Protein AF-0000000074621393 (afdb_homodimer)

Solvent-accessible surface area (backbone atoms only — not comparable to full-atom values): 18706 Å² total; per-residue (Å²): 133,84,78,76,74,74,71,69,71,68,67,67,73,63,74,65,68,72,77,68,60,61,79,39,51,30,48,32,41,67,38,54,70,84,38,46,62,59,48,51,51,32,43,28,61,30,71,59,35,39,81,73,48,72,40,56,46,68,82,63,67,94,80,68,79,73,66,52,56,42,32,34,32,31,35,41,69,82,30,47,37,32,41,35,44,38,86,57,83,66,52,58,54,63,33,38,57,33,51,32,40,32,35,23,23,90,42,58,68,58,37,50,52,37,23,40,73,53,51,29,41,81,72,42,79,39,72,38,92,83,66,80,37,57,27,34,34,32,33,41,84,78,56,46,42,33,34,45,26,44,61,79,66,70,68,72,70,73,70,73,75,75,71,80,126,134,83,77,78,74,75,73,72,71,68,67,69,71,62,74,63,69,72,78,68,61,59,78,40,52,30,48,32,39,66,38,54,70,85,38,46,63,58,48,52,51,33,44,28,62,30,71,60,36,40,80,73,47,72,41,56,47,68,82,64,67,96,80,69,78,75,65,51,54,44,31,35,33,31,35,41,68,81,31,47,37,34,41,34,43,39,88,56,84,76,46,60,55,61,30,39,55,36,52,32,40,32,36,24,22,92,43,58,68,58,36,50,50,36,24,39,73,53,52,29,42,82,73,44,79,39,73,38,92,83,66,80,36,58,27,34,34,32,33,40,84,78,58,45,43,32,35,45,26,44,60,78,67,70,68,72,69,73,71,72,75,75,71,80,125

pLDDT: mean 73.78, std 23.58, range [27.84, 97.62]

Organism: Saponaria officinalis (NCBI:txid3572)

Structure (mmCIF, N/CA/C/O backbone):
data_AF-0000000074621393-model_v1
#
loop_
_entity.id
_entity.type
_entity.pdbx_description
1 polymer 'VOC domain-containing protein'
#
loop_
_atom_site.group_PDB
_atom_site.id
_atom_site.type_symbol
_atom_site.label_atom_id
_atom_site.label_alt_id
_atom_site.label_comp_id
_atom_site.label_asym_id
_atom_site.label_entity_id
_atom_site.label_seq_id
_atom_site.pdbx_PDB_ins_code
_atom_site.Cartn_x
_atom_site.Cartn_y
_atom_site.Cartn_z
_atom_site.occupancy
_atom_site.B_iso_or_equiv
_atom_site.auth_seq_id
_atom_site.auth_comp_id
_atom_site.auth_asym_id
_atom_site.auth_atom_id
_atom_site.pdbx_PDB_model_num
ATOM 1 N N . MET A 1 1 ? 63.562 3.076 -29.312 1 28.08 1 MET A N 1
ATOM 2 C CA . MET A 1 1 ? 62.719 2.043 -28.75 1 28.08 1 MET A CA 1
ATOM 3 C C . MET A 1 1 ? 61.406 2.648 -28.219 1 28.08 1 MET A C 1
ATOM 5 O O . MET A 1 1 ? 61.438 3.473 -27.297 1 28.08 1 MET A O 1
ATOM 9 N N . ALA A 1 2 ? 60.469 2.916 -29.094 1 35.28 2 ALA A N 1
ATOM 10 C CA . ALA A 1 2 ? 59.125 3.508 -28.922 1 35.28 2 ALA A CA 1
ATOM 11 C C . ALA A 1 2 ? 58.281 2.709 -27.938 1 35.28 2 ALA A C 1
ATOM 13 O O . ALA A 1 2 ? 58.125 1.495 -28.078 1 35.28 2 ALA A O 1
ATOM 14 N N . GLU A 1 3 ? 58.25 3.094 -26.625 1 31.09 3 GLU A N 1
ATOM 15 C CA . GLU A 1 3 ? 57.375 2.521 -25.594 1 31.09 3 GLU A CA 1
ATOM 16 C C . GLU A 1 3 ? 55.906 2.639 -25.984 1 31.09 3 GLU A C 1
ATOM 18 O O . GLU A 1 3 ? 55.406 3.74 -26.219 1 31.09 3 GLU A O 1
ATOM 23 N N . ALA A 1 4 ? 55.406 1.644 -26.672 1 34.84 4 ALA A N 1
ATOM 24 C CA . ALA A 1 4 ? 53.969 1.482 -26.875 1 34.84 4 ALA A CA 1
ATOM 25 C C . ALA A 1 4 ? 53.188 1.63 -25.562 1 34.84 4 ALA A C 1
ATOM 27 O O . ALA A 1 4 ? 53.438 0.894 -24.609 1 34.84 4 ALA A O 1
ATOM 28 N N . GLN A 1 5 ? 52.875 2.832 -25.156 1 31.64 5 GLN A N 1
ATOM 29 C CA . GLN A 1 5 ? 51.906 3.109 -24.078 1 31.64 5 GLN A CA 1
ATOM 30 C C . GLN A 1 5 ? 50.625 2.332 -24.281 1 31.64 5 GLN A C 1
ATOM 32 O O . GLN A 1 5 ? 49.938 2.508 -25.281 1 31.64 5 GLN A O 1
ATOM 37 N N . ASN A 1 6 ? 50.625 0.983 -24 1 31.02 6 ASN A N 1
ATOM 38 C CA . ASN A 1 6 ? 49.375 0.244 -23.875 1 31.02 6 ASN A CA 1
ATOM 39 C C . ASN A 1 6 ? 48.344 1.041 -23.109 1 31.02 6 ASN A C 1
ATOM 41 O O . ASN A 1 6 ? 48.5 1.3 -21.922 1 31.02 6 ASN A O 1
ATOM 45 N N . ASN A 1 7 ? 47.812 2.1 -23.734 1 34.03 7 ASN A N 1
ATOM 46 C CA . ASN A 1 7 ? 46.562 2.656 -23.25 1 34.03 7 ASN A CA 1
ATOM 47 C C . ASN A 1 7 ? 45.594 1.557 -22.812 1 34.03 7 ASN A C 1
ATOM 49 O O . ASN A 1 7 ? 45.094 0.81 -23.641 1 34.03 7 ASN A O 1
ATOM 53 N N . GLY A 1 8 ? 45.969 0.8 -21.797 1 32.25 8 GLY A N 1
ATOM 54 C CA . GLY A 1 8 ? 44.969 -0.015 -21.156 1 32.25 8 GLY A CA 1
ATOM 55 C C . GLY A 1 8 ? 43.594 0.656 -21.109 1 32.25 8 GLY A C 1
ATOM 56 O O . GLY A 1 8 ? 43.438 1.679 -20.438 1 32.25 8 GLY A O 1
ATOM 57 N N . ASP A 1 9 ? 43 0.852 -22.266 1 33.5 9 ASP A N 1
ATOM 58 C CA . ASP A 1 9 ? 41.562 1.104 -22.234 1 33.5 9 ASP A CA 1
ATOM 59 C C . ASP A 1 9 ? 40.875 0.335 -21.094 1 33.5 9 ASP A C 1
ATOM 61 O O . ASP A 1 9 ? 40.844 -0.896 -21.109 1 33.5 9 ASP A O 1
ATOM 65 N N . GLY A 1 10 ? 41.344 0.574 -19.906 1 33.28 10 GLY A N 1
ATOM 66 C CA . GLY A 1 10 ? 40.531 0.086 -18.812 1 33.28 10 GLY A CA 1
ATOM 67 C C . GLY A 1 10 ? 39.062 0.019 -19.156 1 33.28 10 GLY A C 1
ATOM 68 O O . GLY A 1 10 ? 38.406 1.052 -19.344 1 33.28 10 GLY A O 1
ATOM 69 N N . ALA A 1 11 ? 38.75 -0.895 -20.078 1 32.91 11 ALA A N 1
ATOM 70 C CA . ALA A 1 11 ? 37.344 -1.259 -20.062 1 32.91 11 ALA A CA 1
ATOM 71 C C . ALA A 1 11 ? 36.75 -1.114 -18.672 1 32.91 11 ALA A C 1
ATOM 73 O O . ALA A 1 11 ? 37.219 -1.741 -17.719 1 32.91 11 ALA A O 1
ATOM 74 N N . GLU A 1 12 ? 36.688 0.075 -18.234 1 34.72 12 GLU A N 1
ATOM 75 C CA . GLU A 1 12 ? 35.719 0.164 -17.156 1 34.72 12 GLU A CA 1
ATOM 76 C C . GLU A 1 12 ? 34.656 -0.952 -17.25 1 34.72 12 GLU A C 1
ATOM 78 O O . GLU A 1 12 ? 33.969 -1.065 -18.25 1 34.72 12 GLU A O 1
ATOM 83 N N . ASN A 1 13 ? 35.125 -2.217 -17.109 1 31.94 13 ASN A N 1
ATOM 84 C CA . ASN A 1 13 ? 34.156 -3.262 -16.781 1 31.94 13 ASN A CA 1
ATOM 85 C C . ASN A 1 13 ? 32.906 -2.682 -16.141 1 31.94 13 ASN A C 1
ATOM 87 O O . ASN A 1 13 ? 32.906 -2.322 -14.961 1 31.94 13 ASN A O 1
ATOM 91 N N . ASN A 1 14 ? 32.406 -1.629 -16.656 1 35.06 14 ASN A N 1
ATOM 92 C CA . ASN A 1 14 ? 31 -1.372 -16.484 1 35.06 14 ASN A CA 1
ATOM 93 C C . ASN A 1 14 ? 30.219 -2.664 -16.25 1 35.06 14 ASN A C 1
ATOM 95 O O . ASN A 1 14 ? 29.875 -3.367 -17.203 1 35.06 14 ASN A O 1
ATOM 99 N N . ASP A 1 15 ? 30.859 -3.707 -15.711 1 38 15 ASP A N 1
ATOM 100 C CA . ASP A 1 15 ? 30.016 -4.812 -15.281 1 38 15 ASP A CA 1
ATOM 101 C C . ASP A 1 15 ? 28.547 -4.395 -15.25 1 38 15 ASP A C 1
ATOM 103 O O . ASP A 1 15 ? 28.125 -3.625 -14.383 1 38 15 ASP A O 1
ATOM 107 N N . GLY A 1 16 ? 27.984 -3.871 -16.281 1 43.12 16 GLY A N 1
ATOM 108 C CA . GLY A 1 16 ? 26.672 -3.457 -16.766 1 43.12 16 GLY A CA 1
ATOM 109 C C . GLY A 1 16 ? 25.531 -4.051 -15.953 1 43.12 16 GLY A C 1
ATOM 110 O O . GLY A 1 16 ? 24.953 -5.062 -16.344 1 43.12 16 GLY A O 1
ATOM 111 N N . ALA A 1 17 ? 25.75 -4.379 -14.781 1 50.22 17 ALA A N 1
ATOM 112 C CA . ALA A 1 17 ? 24.656 -4.922 -13.977 1 50.22 17 ALA A CA 1
ATOM 113 C C . ALA A 1 17 ? 23.297 -4.457 -14.508 1 50.22 17 ALA A C 1
ATOM 115 O O . ALA A 1 17 ? 23.078 -3.266 -14.734 1 50.22 17 ALA A O 1
ATOM 116 N N . LYS A 1 18 ? 22.828 -5.23 -15.469 1 64.44 18 LYS A N 1
ATOM 117 C CA . LYS A 1 18 ? 21.516 -5.031 -16.062 1 64.44 18 LYS A CA 1
ATOM 118 C C . LYS A 1 18 ? 20.547 -4.391 -15.062 1 64.44 18 LYS A C 1
ATOM 120 O O . LYS A 1 18 ? 20.391 -4.883 -13.945 1 64.44 18 LYS A O 1
ATOM 125 N N . ALA A 1 19 ? 20.281 -3.129 -15.305 1 82.62 19 ALA A N 1
ATOM 126 C CA . ALA A 1 19 ? 19.328 -2.404 -14.477 1 82.62 19 ALA A CA 1
ATOM 127 C C . ALA A 1 19 ? 18 -3.168 -14.359 1 82.62 19 ALA A C 1
ATOM 129 O O . ALA A 1 19 ? 17.484 -3.668 -15.359 1 82.62 19 ALA A O 1
ATOM 130 N N . VAL A 1 20 ? 17.781 -3.609 -13.195 1 91.62 20 VAL A N 1
ATOM 131 C CA . VAL A 1 20 ? 16.5 -4.254 -12.945 1 91.62 20 VAL A CA 1
ATOM 132 C C . VAL A 1 20 ? 15.367 -3.236 -13.086 1 91.62 20 VAL A C 1
ATOM 134 O O . VAL A 1 20 ? 15.43 -2.145 -12.516 1 91.62 20 VAL A O 1
ATOM 137 N N . THR A 1 21 ? 14.422 -3.537 -13.984 1 93.12 21 THR A N 1
ATOM 138 C CA . THR A 1 21 ? 13.258 -2.678 -14.148 1 93.12 21 THR A CA 1
ATOM 139 C C . THR A 1 21 ? 12 -3.355 -13.594 1 93.12 21 THR A C 1
ATOM 141 O O . THR A 1 21 ? 11.836 -4.57 -13.734 1 93.12 21 THR A O 1
ATOM 144 N N . PHE A 1 22 ? 11.211 -2.561 -13.008 1 95.56 22 PHE A N 1
ATOM 145 C CA . PHE A 1 22 ? 9.938 -3.057 -12.492 1 95.56 22 PHE A CA 1
ATOM 146 C C . PHE A 1 22 ? 8.773 -2.51 -13.312 1 95.56 22 PHE A C 1
ATOM 148 O O . PHE A 1 22 ? 8.781 -1.338 -13.695 1 95.56 22 PHE A O 1
ATOM 155 N N . SER A 1 23 ? 7.781 -3.324 -13.562 1 93.94 23 SER A N 1
ATOM 156 C CA . SER A 1 23 ? 6.668 -2.93 -14.414 1 93.94 23 SER A CA 1
ATOM 157 C C . SER A 1 23 ? 5.426 -2.604 -13.594 1 93.94 23 SER A C 1
ATOM 159 O O . SER A 1 23 ? 4.488 -1.978 -14.094 1 93.94 23 SER A O 1
ATOM 161 N N . ALA A 1 24 ? 5.449 -3.113 -12.32 1 93.56 24 ALA A N 1
ATOM 162 C CA . ALA A 1 24 ? 4.281 -2.85 -11.492 1 93.56 24 ALA A CA 1
ATOM 163 C C . ALA A 1 24 ? 4.668 -2.748 -10.016 1 93.56 24 ALA A C 1
ATOM 165 O O . ALA A 1 24 ? 5.605 -3.408 -9.57 1 93.56 24 ALA A O 1
ATOM 166 N N . PHE A 1 25 ? 4.02 -1.931 -9.359 1 95.81 25 PHE A N 1
ATOM 167 C CA . PHE A 1 25 ? 4.035 -1.793 -7.906 1 95.81 25 PHE A CA 1
ATOM 168 C C . PHE A 1 25 ? 2.615 -1.688 -7.355 1 95.81 25 PHE A C 1
ATOM 170 O O . PHE A 1 25 ? 1.87 -0.776 -7.719 1 95.81 25 PHE A O 1
ATOM 177 N N . LYS A 1 26 ? 2.25 -2.611 -6.516 1 94.5 26 LYS A N 1
ATOM 178 C CA . LYS A 1 26 ? 0.885 -2.6 -5.996 1 94.5 26 LYS A CA 1
ATOM 179 C C . LYS A 1 26 ? 0.832 -3.17 -4.582 1 94.5 26 LYS A C 1
ATOM 181 O O . LYS A 1 26 ? 1.404 -4.227 -4.312 1 94.5 26 LYS A O 1
ATOM 186 N N . PRO A 1 27 ? 0.178 -2.471 -3.662 1 95.31 27 PRO A N 1
ATOM 187 C CA . PRO A 1 27 ? -0.105 -3.111 -2.375 1 95.31 27 PRO A CA 1
ATOM 188 C C . PRO A 1 27 ? -1.032 -4.316 -2.508 1 95.31 27 PRO A C 1
ATOM 190 O O . PRO A 1 27 ? -1.938 -4.316 -3.344 1 95.31 27 PRO A O 1
ATOM 193 N N . GLU A 1 28 ? -0.75 -5.289 -1.713 1 91.81 28 GLU A N 1
ATOM 194 C CA . GLU A 1 28 ? -1.573 -6.496 -1.669 1 91.81 28 GLU A CA 1
ATOM 195 C C . GLU A 1 28 ? -2.209 -6.68 -0.294 1 91.81 28 GLU A C 1
ATOM 197 O O . GLU A 1 28 ? -1.507 -6.754 0.716 1 91.81 28 GLU A O 1
ATOM 202 N N . LEU A 1 29 ? -3.492 -6.75 -0.286 1 90.75 29 LEU A N 1
ATOM 203 C CA . LEU A 1 29 ? -4.25 -7.008 0.934 1 90.75 29 LEU A CA 1
ATOM 204 C C . LEU A 1 29 ? -4.695 -8.461 1.002 1 90.75 29 LEU A C 1
ATOM 206 O O . LEU A 1 29 ? -5.188 -9.016 0.013 1 90.75 29 LEU A O 1
ATOM 210 N N . VAL A 1 30 ? -4.535 -9.023 2.119 1 87.31 30 VAL A N 1
ATOM 211 C CA . VAL A 1 30 ? -4.941 -10.414 2.318 1 87.31 30 VAL A CA 1
ATOM 212 C C . VAL A 1 30 ? -6.25 -10.461 3.105 1 87.31 30 VAL A C 1
ATOM 214 O O . VAL A 1 30 ? -6.367 -9.836 4.164 1 87.31 30 VAL A O 1
ATOM 217 N N . VAL A 1 31 ? -7.176 -11.148 2.549 1 87.19 31 VAL A N 1
ATOM 218 C CA . VAL A 1 31 ? -8.453 -11.297 3.23 1 87.19 31 VAL A CA 1
ATOM 219 C C . VAL A 1 31 ? -8.766 -12.773 3.436 1 87.19 31 VAL A C 1
ATOM 221 O O . VAL A 1 31 ? -8.242 -13.633 2.713 1 87.19 31 VAL A O 1
ATOM 224 N N . ASP A 1 32 ? -9.547 -13.023 4.398 1 82.88 32 ASP A N 1
ATOM 225 C CA . ASP A 1 32 ? -9.891 -14.406 4.707 1 82.88 32 ASP A CA 1
ATOM 226 C C . ASP A 1 32 ? -10.859 -14.977 3.672 1 82.88 32 ASP A C 1
ATOM 228 O O . ASP A 1 32 ? -11.688 -14.242 3.129 1 82.88 32 ASP A O 1
ATOM 232 N N . PHE A 1 33 ? -10.734 -16.266 3.379 1 76.06 33 PHE A N 1
ATOM 233 C CA . PHE A 1 33 ? -11.75 -16.969 2.594 1 76.06 33 PHE A CA 1
ATOM 234 C C . PHE A 1 33 ? -13.078 -17 3.338 1 76.06 33 PHE A C 1
ATOM 236 O O . PHE A 1 33 ? -13.109 -17.219 4.551 1 76.06 33 PHE A O 1
ATOM 243 N N . PRO A 1 34 ? -14.125 -16.766 2.572 1 76.31 34 PRO A N 1
ATOM 244 C CA . PRO A 1 34 ? -14.391 -16.375 1.188 1 76.31 34 PRO A CA 1
ATOM 245 C C . PRO A 1 34 ? -14.766 -14.898 1.062 1 76.31 34 PRO A C 1
ATOM 247 O O . PRO A 1 34 ? -15.711 -14.555 0.353 1 76.31 34 PRO A O 1
ATOM 250 N N . LYS A 1 35 ? -13.93 -13.992 1.642 1 84.25 35 LYS A N 1
ATOM 251 C CA . LYS A 1 35 ? -14.352 -12.609 1.836 1 84.25 35 LYS A CA 1
ATOM 252 C C . LYS A 1 35 ? -13.891 -11.727 0.681 1 84.25 35 LYS A C 1
ATOM 254 O O . LYS A 1 35 ? -14.094 -10.508 0.702 1 84.25 35 LYS A O 1
ATOM 259 N N . ALA A 1 36 ? -13.367 -12.297 -0.32 1 88.19 36 ALA A N 1
ATOM 260 C CA . ALA A 1 36 ? -12.812 -11.484 -1.402 1 88.19 36 ALA A CA 1
ATOM 261 C C . ALA A 1 36 ? -13.906 -10.695 -2.109 1 88.19 36 ALA A C 1
ATOM 263 O O . ALA A 1 36 ? -13.742 -9.5 -2.385 1 88.19 36 ALA A O 1
ATOM 264 N N . VAL A 1 37 ? -14.961 -11.344 -2.361 1 91.31 37 VAL A N 1
ATOM 265 C CA . VAL A 1 37 ? -16.047 -10.703 -3.084 1 91.31 37 VAL A CA 1
ATOM 266 C C . VAL A 1 37 ? -16.656 -9.586 -2.229 1 91.31 37 VAL A C 1
ATOM 268 O O . VAL A 1 37 ? -16.906 -8.484 -2.723 1 91.31 37 VAL A O 1
ATOM 271 N N . ASP A 1 38 ? -16.875 -9.867 -0.991 1 93.88 38 ASP A N 1
ATOM 272 C CA . ASP A 1 38 ? -17.391 -8.867 -0.068 1 93.88 38 ASP A CA 1
ATOM 273 C C . ASP A 1 38 ? -16.422 -7.688 0.054 1 93.88 38 ASP A C 1
ATOM 275 O O . ASP A 1 38 ? -16.844 -6.531 0.119 1 93.88 38 ASP A O 1
ATOM 279 N N . ALA A 1 39 ? -15.203 -8.016 0.147 1 93.75 39 ALA A N 1
ATOM 280 C CA . ALA A 1 39 ? -14.195 -6.961 0.226 1 93.75 39 ALA A CA 1
ATOM 281 C C . ALA A 1 39 ? -14.227 -6.078 -1.016 1 93.75 39 ALA A C 1
ATOM 283 O O . ALA A 1 39 ? -14.18 -4.848 -0.911 1 93.75 39 ALA A O 1
ATOM 284 N N . MET A 1 40 ? -14.273 -6.691 -2.152 1 96.19 40 MET A N 1
ATOM 285 C CA . MET A 1 40 ? -14.344 -5.93 -3.396 1 96.19 40 MET A CA 1
ATOM 286 C C . MET A 1 40 ? -15.547 -5 -3.398 1 96.19 40 MET A C 1
ATOM 288 O O . MET A 1 40 ? -15.453 -3.85 -3.824 1 96.19 40 MET A O 1
ATOM 292 N N . ALA A 1 41 ? -16.641 -5.527 -2.936 1 96.44 41 ALA A N 1
ATOM 293 C CA . ALA A 1 41 ? -17.859 -4.734 -2.855 1 96.44 41 ALA A CA 1
ATOM 294 C C . ALA A 1 41 ? -17.688 -3.547 -1.912 1 96.44 41 ALA A C 1
ATOM 296 O O . ALA A 1 41 ? -18.156 -2.441 -2.199 1 96.44 41 ALA A O 1
ATOM 297 N N . PHE A 1 42 ? -17.094 -3.77 -0.825 1 96.62 42 PHE A N 1
ATOM 298 C CA . PHE A 1 42 ? -16.812 -2.689 0.117 1 96.62 42 PHE A CA 1
ATOM 299 C C . PHE A 1 42 ? -15.984 -1.597 -0.539 1 96.62 42 PHE A C 1
ATOM 301 O O . PHE A 1 42 ? -16.328 -0.414 -0.458 1 96.62 42 PHE A O 1
ATOM 308 N N . TYR A 1 43 ? -14.805 -1.977 -1.144 1 97.62 43 TYR A N 1
ATOM 309 C CA . TYR A 1 43 ? -13.891 -0.991 -1.707 1 97.62 43 TYR A CA 1
ATOM 310 C C . TYR A 1 43 ? -14.547 -0.227 -2.85 1 97.62 43 TYR A C 1
ATOM 312 O O . TYR A 1 43 ? -14.242 0.948 -3.074 1 97.62 43 TYR A O 1
ATOM 320 N N . LYS A 1 44 ? -15.406 -0.885 -3.592 1 97.25 44 LYS A N 1
ATOM 321 C CA . LYS A 1 44 ? -16.188 -0.193 -4.613 1 97.25 44 LYS A CA 1
ATOM 322 C C . LYS A 1 44 ? -17.125 0.83 -3.986 1 97.25 44 LYS A C 1
ATOM 324 O O . LYS A 1 44 ? -17.156 1.989 -4.402 1 97.25 44 LYS A O 1
ATOM 329 N N . ALA A 1 45 ? -17.812 0.433 -3.021 1 96.88 45 ALA A N 1
ATOM 330 C CA . ALA A 1 45 ? -18.828 1.277 -2.377 1 96.88 45 ALA A CA 1
ATOM 331 C C . ALA A 1 45 ? -18.172 2.422 -1.611 1 96.88 45 ALA A C 1
ATOM 333 O O . ALA A 1 45 ? -18.641 3.559 -1.649 1 96.88 45 ALA A O 1
ATOM 334 N N . ALA A 1 46 ? -17.109 2.139 -0.907 1 96.94 46 ALA A N 1
ATOM 335 C CA . ALA A 1 46 ? -16.484 3.107 -0.01 1 96.94 46 ALA A CA 1
ATOM 336 C C . ALA A 1 46 ? -15.633 4.113 -0.79 1 96.94 46 ALA A C 1
ATOM 338 O O . ALA A 1 46 ? -15.656 5.312 -0.496 1 96.94 46 ALA A O 1
ATOM 339 N N . PHE A 1 47 ? -14.875 3.607 -1.829 1 97.44 47 PHE A N 1
ATOM 340 C CA . PHE A 1 47 ? -13.844 4.465 -2.396 1 97.44 47 PHE A CA 1
ATOM 341 C C . PHE A 1 47 ? -13.969 4.535 -3.912 1 97.44 47 PHE A C 1
ATOM 343 O O . PHE A 1 47 ? -13.219 5.258 -4.57 1 97.44 47 PHE A O 1
ATOM 350 N N . GLY A 1 48 ? -14.867 3.754 -4.465 1 96.44 48 GLY A N 1
ATOM 351 C CA . GLY A 1 48 ? -15.055 3.77 -5.906 1 96.44 48 GLY A CA 1
ATOM 352 C C . GLY A 1 48 ? -14.055 2.912 -6.652 1 96.44 48 GLY A C 1
ATOM 353 O O . GLY A 1 48 ? -13.734 3.186 -7.812 1 96.44 48 GLY A O 1
ATOM 354 N N . ALA A 1 49 ? -13.508 1.93 -5.988 1 97.5 49 ALA A N 1
ATOM 355 C CA . ALA A 1 49 ? -12.562 1.023 -6.637 1 97.5 49 ALA A CA 1
ATOM 356 C C . ALA A 1 49 ? -13.234 0.233 -7.754 1 97.5 49 ALA A C 1
ATOM 358 O O . ALA A 1 49 ? -14.391 -0.175 -7.621 1 97.5 49 ALA A O 1
ATOM 359 N N . VAL A 1 50 ? -12.453 -0.036 -8.836 1 97 50 VAL A N 1
ATOM 360 C CA . VAL A 1 50 ? -12.977 -0.758 -9.992 1 97 50 VAL A CA 1
ATOM 361 C C . VAL A 1 50 ? -12.172 -2.039 -10.203 1 97 50 VAL A C 1
ATOM 363 O O . VAL A 1 50 ? -10.945 -2.01 -10.242 1 97 50 VAL A O 1
ATOM 366 N N . GLU A 1 51 ? -12.859 -3.084 -10.406 1 95.94 51 GLU A N 1
ATOM 367 C CA . GLU A 1 51 ? -12.188 -4.355 -10.656 1 95.94 51 GLU A CA 1
ATOM 368 C C . GLU A 1 51 ? -11.492 -4.352 -12.016 1 95.94 51 GLU A C 1
ATOM 370 O O . GLU A 1 51 ? -12.094 -3.979 -13.023 1 95.94 51 GLU A O 1
ATOM 375 N N . VAL A 1 52 ? -10.289 -4.809 -11.992 1 95 52 VAL A N 1
ATOM 376 C CA . VAL A 1 52 ? -9.492 -4.891 -13.219 1 95 52 VAL A CA 1
ATOM 377 C C . VAL A 1 52 ? -9.367 -6.348 -13.656 1 95 52 VAL A C 1
ATOM 379 O O . VAL A 1 52 ? -9.375 -6.645 -14.852 1 95 52 VAL A O 1
ATOM 382 N N . SER A 1 53 ? -9.18 -7.203 -12.727 1 90.88 53 SER A N 1
ATOM 383 C CA . SER A 1 53 ? -9.047 -8.633 -12.984 1 90.88 53 SER A CA 1
ATOM 384 C C . SER A 1 53 ? -9.336 -9.453 -11.727 1 90.88 53 SER A C 1
ATOM 386 O O . SER A 1 53 ? -9.328 -8.922 -10.617 1 90.88 53 SER A O 1
ATOM 388 N N . ARG A 1 54 ? -9.672 -10.719 -11.977 1 89.62 54 ARG A N 1
ATOM 389 C CA . ARG A 1 54 ? -9.859 -11.648 -10.867 1 89.62 54 ARG A CA 1
ATOM 390 C C . ARG A 1 54 ? -9.406 -13.055 -11.242 1 89.62 54 ARG A C 1
ATOM 392 O O . ARG A 1 54 ? -9.328 -13.391 -12.422 1 89.62 54 ARG A O 1
ATOM 399 N N . VAL A 1 55 ? -8.977 -13.789 -10.266 1 83.31 55 VAL A N 1
ATOM 400 C CA . VAL A 1 55 ? -8.641 -15.203 -10.391 1 83.31 55 VAL A CA 1
ATOM 401 C C . VAL A 1 55 ? -9.602 -16.047 -9.555 1 83.31 55 VAL A C 1
ATOM 403 O O . VAL A 1 55 ? -9.75 -15.82 -8.352 1 83.31 55 VAL A O 1
ATOM 406 N N . THR A 1 56 ? -10.242 -16.891 -10.242 1 82.38 56 THR A N 1
ATOM 407 C CA . THR A 1 56 ? -11.203 -17.75 -9.555 1 82.38 56 THR A CA 1
ATOM 408 C C . THR A 1 56 ? -10.719 -19.188 -9.539 1 82.38 56 THR A C 1
ATOM 410 O O . THR A 1 56 ? -9.953 -19.609 -10.414 1 82.38 56 THR A O 1
ATOM 413 N N . GLU A 1 57 ? -10.742 -19.766 -8.32 1 68.56 57 GLU A N 1
ATOM 414 C CA . GLU A 1 57 ? -10.43 -21.188 -8.258 1 68.56 57 GLU A CA 1
ATOM 415 C C . GLU A 1 57 ? -11.375 -22 -9.141 1 68.56 57 GLU A C 1
ATOM 417 O O . GLU A 1 57 ? -12.586 -21.781 -9.141 1 68.56 57 GLU A O 1
ATOM 422 N N . SER A 1 58 ? -10.742 -22.422 -10.266 1 57.94 58 SER A N 1
ATOM 423 C CA . SER A 1 58 ? -11.602 -23.344 -11.008 1 57.94 58 SER A CA 1
ATOM 424 C C . SER A 1 58 ? -12.273 -24.344 -10.078 1 57.94 58 SER A C 1
ATOM 426 O O . SER A 1 58 ? -11.891 -24.469 -8.906 1 57.94 58 SER A O 1
ATOM 428 N N . LYS A 1 59 ? -12.539 -25.656 -10.555 1 51.12 59 LYS A N 1
ATOM 429 C CA . LYS A 1 59 ? -13.445 -26.719 -10.141 1 51.12 59 LYS A CA 1
ATOM 430 C C . LYS A 1 59 ? -13.016 -27.312 -8.805 1 51.12 59 LYS A C 1
ATOM 432 O O . LYS A 1 59 ? -12.125 -28.172 -8.758 1 51.12 59 LYS A O 1
ATOM 437 N N . ARG A 1 60 ? -12.797 -26.594 -7.609 1 48.41 60 ARG A N 1
ATOM 438 C CA . ARG A 1 60 ? -12.828 -27.719 -6.684 1 48.41 60 ARG A CA 1
ATOM 439 C C . ARG A 1 60 ? -13.891 -28.734 -7.098 1 48.41 60 ARG A C 1
ATOM 441 O O . ARG A 1 60 ? -14.641 -28.5 -8.047 1 48.41 60 ARG A O 1
ATOM 448 N N . LYS A 1 61 ? -14.32 -29.656 -5.883 1 47.25 61 LYS A N 1
ATOM 449 C CA . LYS A 1 61 ? -15.203 -30.797 -6.117 1 47.25 61 LYS A CA 1
ATOM 450 C C . LYS A 1 61 ? -16.516 -30.344 -6.762 1 47.25 61 LYS A C 1
ATOM 452 O O . LYS A 1 61 ? -16.906 -29.188 -6.633 1 47.25 61 LYS A O 1
ATOM 457 N N . ALA A 1 62 ? -17.172 -31.219 -7.469 1 47.53 62 ALA A N 1
ATOM 458 C CA . ALA A 1 62 ? -18.484 -31.328 -8.086 1 47.53 62 ALA A CA 1
ATOM 459 C C . ALA A 1 62 ? -19.5 -30.406 -7.398 1 47.53 62 ALA A C 1
ATOM 461 O O . ALA A 1 62 ? -20.359 -29.828 -8.055 1 47.53 62 ALA A O 1
ATOM 462 N N . ASP A 1 63 ? -19.422 -30.328 -6.078 1 48.62 63 ASP A N 1
ATOM 463 C CA . ASP A 1 63 ? -20.609 -29.859 -5.359 1 48.62 63 ASP A CA 1
ATOM 464 C C . ASP A 1 63 ? -20.516 -28.375 -5.062 1 48.62 63 ASP A C 1
ATOM 466 O O . ASP A 1 63 ? -21.438 -27.797 -4.465 1 48.62 63 ASP A O 1
ATOM 470 N N . GLN A 1 64 ? -19.234 -27.781 -5.109 1 52.66 64 GLN A N 1
ATOM 471 C CA . GLN A 1 64 ? -19.312 -26.406 -4.625 1 52.66 64 GLN A CA 1
ATOM 472 C C . GLN A 1 64 ? -19.453 -25.422 -5.781 1 52.66 64 GLN A C 1
ATOM 474 O O . GLN A 1 64 ? -18.578 -25.359 -6.656 1 52.66 64 GLN A O 1
ATOM 479 N N . GLU A 1 65 ? -20.625 -24.953 -6.148 1 54.81 65 GLU A N 1
ATOM 480 C CA . GLU A 1 65 ? -21.203 -24.109 -7.184 1 54.81 65 GLU A CA 1
ATOM 481 C C . GLU A 1 65 ? -20.359 -22.859 -7.426 1 54.81 65 GLU A C 1
ATOM 483 O O . GLU A 1 65 ? -20.281 -22.359 -8.555 1 54.81 65 GLU A O 1
ATOM 488 N N . ILE A 1 66 ? -20.234 -21.938 -6.438 1 54.69 66 ILE A N 1
ATOM 489 C CA . ILE A 1 66 ? -19.781 -20.594 -6.816 1 54.69 66 ILE A CA 1
ATOM 490 C C . ILE A 1 66 ? -18.266 -20.531 -6.797 1 54.69 66 ILE A C 1
ATOM 492 O O . ILE A 1 66 ? -17.625 -20.844 -5.789 1 54.69 66 ILE A O 1
ATOM 496 N N . PRO A 1 67 ? -17.625 -20.391 -7.906 1 63.34 67 PRO A N 1
ATOM 497 C CA . PRO A 1 67 ? -16.172 -20.266 -7.98 1 63.34 67 PRO A CA 1
ATOM 498 C C . PRO A 1 67 ? -15.617 -19.234 -6.992 1 63.34 67 PRO A C 1
ATOM 500 O O . PRO A 1 67 ? -16.141 -18.125 -6.887 1 63.34 67 PRO A O 1
ATOM 503 N N . ALA A 1 68 ? -14.883 -19.734 -6.031 1 77.25 68 ALA A N 1
ATOM 504 C CA . ALA A 1 68 ? -14.297 -18.891 -4.992 1 77.25 68 ALA A CA 1
ATOM 505 C C . ALA A 1 68 ? -13.211 -17.984 -5.566 1 77.25 68 ALA A C 1
ATOM 507 O O . ALA A 1 68 ? -12.367 -18.453 -6.344 1 77.25 68 ALA A O 1
ATOM 508 N N . VAL A 1 69 ? -13.398 -16.656 -5.52 1 79.69 69 VAL A N 1
ATOM 509 C CA . VAL A 1 69 ? -12.375 -15.703 -5.922 1 79.69 69 VAL A CA 1
ATOM 510 C C . VAL A 1 69 ? -11.141 -15.867 -5.043 1 79.69 69 VAL A C 1
ATOM 512 O O . VAL A 1 69 ? -11.219 -15.742 -3.818 1 79.69 69 VAL A O 1
ATOM 515 N N . LEU A 1 70 ? -10.016 -16.219 -5.656 1 82.69 70 LEU A N 1
ATOM 516 C CA . LEU A 1 70 ? -8.766 -16.422 -4.941 1 82.69 70 LEU A CA 1
ATOM 517 C C . LEU A 1 70 ? -7.953 -15.133 -4.887 1 82.69 70 LEU A C 1
ATOM 519 O O . LEU A 1 70 ? -7.168 -14.922 -3.959 1 82.69 70 LEU A O 1
ATOM 523 N N . ALA A 1 71 ? -8.141 -14.32 -5.934 1 87.94 71 ALA A N 1
ATOM 524 C CA . ALA A 1 71 ? -7.414 -13.055 -6.031 1 87.94 71 ALA A CA 1
ATOM 525 C C . ALA A 1 71 ? -8.133 -12.078 -6.957 1 87.94 71 ALA A C 1
ATOM 527 O O . ALA A 1 71 ? -8.859 -12.492 -7.863 1 87.94 71 ALA A O 1
ATOM 528 N N . ALA A 1 72 ? -7.926 -10.828 -6.746 1 92.75 72 ALA A N 1
ATOM 529 C CA . ALA A 1 72 ? -8.477 -9.781 -7.598 1 92.75 72 ALA A CA 1
ATOM 530 C C . ALA A 1 72 ? -7.582 -8.547 -7.598 1 92.75 72 ALA A C 1
ATOM 532 O O . ALA A 1 72 ? -6.867 -8.289 -6.629 1 92.75 72 ALA A O 1
ATOM 533 N N . GLN A 1 73 ? -7.617 -7.887 -8.664 1 94.5 73 GLN A N 1
ATOM 534 C CA . GLN A 1 73 ? -6.973 -6.582 -8.766 1 94.5 73 GLN A CA 1
ATOM 535 C C . GLN A 1 73 ? -8.008 -5.469 -8.922 1 94.5 73 GLN A C 1
ATOM 537 O O . GLN A 1 73 ? -8.93 -5.582 -9.727 1 94.5 73 GLN A O 1
ATOM 542 N N . LEU A 1 74 ? -7.832 -4.422 -8.18 1 97.06 74 LEU A N 1
ATOM 543 C CA . LEU A 1 74 ? -8.727 -3.271 -8.203 1 97.06 74 LEU A CA 1
ATOM 544 C C . LEU A 1 74 ? -7.965 -1.993 -8.531 1 97.06 74 LEU A C 1
ATOM 546 O O . LEU A 1 74 ? -6.844 -1.799 -8.062 1 97.06 74 LEU A O 1
ATOM 550 N N . LYS A 1 75 ? -8.602 -1.186 -9.297 1 97.06 75 LYS A N 1
ATOM 551 C CA . LYS A 1 75 ? -8.031 0.116 -9.625 1 97.06 75 LYS A CA 1
ATOM 552 C C . LYS A 1 75 ? -8.641 1.219 -8.766 1 97.06 75 LYS A C 1
ATOM 554 O O . LYS A 1 75 ? -9.859 1.28 -8.602 1 97.06 75 LYS A O 1
ATOM 559 N N . LEU A 1 76 ? -7.875 2.006 -8.172 1 96.25 76 LEU A N 1
ATOM 560 C CA . LEU A 1 76 ? -8.227 3.191 -7.398 1 96.25 76 LEU A CA 1
ATOM 561 C C . LEU A 1 76 ? -7.332 4.371 -7.773 1 96.25 76 LEU A C 1
ATOM 563 O O . LEU A 1 76 ? -6.117 4.324 -7.57 1 96.25 76 LEU A O 1
ATOM 567 N N . CYS A 1 77 ? -7.852 5.473 -8.328 1 94.19 77 CYS A N 1
ATOM 568 C CA . CYS A 1 77 ? -7.094 6.566 -8.922 1 94.19 77 CYS A CA 1
ATOM 569 C C . CYS A 1 77 ? -6.176 6.055 -10.031 1 94.19 77 CYS A C 1
ATOM 571 O O . CYS A 1 77 ? -6.641 5.441 -10.992 1 94.19 77 CYS A O 1
ATOM 573 N N . SER A 1 78 ? -4.938 6.305 -9.922 1 91.12 78 SER A N 1
ATOM 574 C CA . SER A 1 78 ? -4.016 5.867 -10.969 1 91.12 78 SER A CA 1
ATOM 575 C C . SER A 1 78 ? -3.238 4.625 -10.539 1 91.12 78 SER A C 1
ATOM 577 O O . SER A 1 78 ? -2.275 4.23 -11.195 1 91.12 78 SER A O 1
ATOM 579 N N . SER A 1 79 ? -3.68 4.016 -9.5 1 94.06 79 SER A N 1
ATOM 580 C CA . SER A 1 79 ? -2.912 2.904 -8.953 1 94.06 79 SER A CA 1
ATOM 581 C C . SER A 1 79 ? -3.764 1.646 -8.836 1 94.06 79 SER A C 1
ATOM 583 O O . SER A 1 79 ? -4.992 1.715 -8.891 1 94.06 79 SER A O 1
ATOM 585 N N . ILE A 1 80 ? -3.098 0.487 -8.773 1 95 80 ILE A N 1
ATOM 586 C CA . ILE A 1 80 ? -3.744 -0.81 -8.602 1 95 80 ILE A CA 1
ATOM 587 C C . ILE A 1 80 ? -3.346 -1.409 -7.254 1 95 80 ILE A C 1
ATOM 589 O O . ILE A 1 80 ? -2.191 -1.299 -6.836 1 95 80 ILE A O 1
ATOM 593 N N . PHE A 1 81 ? -4.285 -1.932 -6.582 1 95.69 81 PHE A N 1
ATOM 594 C CA . PHE A 1 81 ? -3.982 -2.801 -5.449 1 95.69 81 PHE A CA 1
ATOM 595 C C . PHE A 1 81 ? -4.676 -4.152 -5.602 1 95.69 81 PHE A C 1
ATOM 597 O O . PHE A 1 81 ? -5.66 -4.27 -6.336 1 95.69 81 PHE A O 1
ATOM 604 N N . SER A 1 82 ? -4.109 -5.164 -4.945 1 93.5 82 SER A N 1
ATOM 605 C CA . SER A 1 82 ? -4.629 -6.516 -5.137 1 93.5 82 SER A CA 1
ATOM 606 C C . SER A 1 82 ? -5.191 -7.078 -3.838 1 93.5 82 SER A C 1
ATOM 608 O O . SER A 1 82 ? -4.773 -6.68 -2.748 1 93.5 82 SER A O 1
ATOM 610 N N . LEU A 1 83 ? -6.133 -7.91 -3.98 1 91.75 83 LEU A N 1
ATOM 611 C CA . LEU A 1 83 ? -6.691 -8.734 -2.91 1 91.75 83 LEU A CA 1
ATOM 612 C C . LEU A 1 83 ? -6.332 -10.203 -3.107 1 91.75 83 LEU A C 1
ATOM 614 O O . LEU A 1 83 ? -6.41 -10.719 -4.223 1 91.75 83 LEU A O 1
ATOM 618 N N . THR A 1 84 ? -5.879 -10.805 -2.088 1 86.56 84 THR A N 1
ATOM 619 C CA . THR A 1 84 ? -5.617 -12.242 -2.123 1 86.56 84 THR A CA 1
ATOM 620 C C . THR A 1 84 ? -6.285 -12.938 -0.946 1 86.56 84 THR A C 1
ATOM 622 O O . THR A 1 84 ? -6.266 -12.438 0.178 1 86.56 84 THR A O 1
ATOM 625 N N . VAL A 1 85 ? -6.867 -14.062 -1.288 1 83.25 85 VAL A N 1
ATOM 626 C CA . VAL A 1 85 ? -7.559 -14.828 -0.252 1 83.25 85 VAL A CA 1
ATOM 627 C C . VAL A 1 85 ? -6.59 -15.82 0.392 1 83.25 85 VAL A C 1
ATOM 629 O O . VAL A 1 85 ? -5.84 -16.5 -0.305 1 83.25 85 VAL A O 1
ATOM 632 N N . SER A 1 86 ? -6.445 -15.805 1.609 1 74.56 86 SER A N 1
ATOM 633 C CA . SER A 1 86 ? -5.652 -16.797 2.336 1 74.56 86 SER A CA 1
ATOM 634 C C . SER A 1 86 ? -6.512 -17.969 2.783 1 74.56 86 SER A C 1
ATOM 636 O O . SER A 1 86 ? -7.609 -17.781 3.312 1 74.56 86 SER A O 1
ATOM 638 N N . ALA A 1 87 ? -6.164 -19.203 2.182 1 60.31 87 ALA A N 1
ATOM 639 C CA . ALA A 1 87 ? -6.883 -20.391 2.631 1 60.31 87 ALA A CA 1
ATOM 640 C C . ALA A 1 87 ? -6.625 -20.656 4.109 1 60.31 87 ALA A C 1
ATOM 642 O O . ALA A 1 87 ? -7.457 -21.266 4.789 1 60.31 87 ALA A O 1
ATOM 643 N N . ASP A 1 88 ? -5.375 -20.688 4.488 1 54.56 88 ASP A N 1
ATOM 644 C CA . ASP A 1 88 ? -5.066 -21.031 5.875 1 54.56 88 ASP A CA 1
ATOM 645 C C . ASP A 1 88 ? -5.199 -19.797 6.777 1 54.56 88 ASP A C 1
ATOM 647 O O . ASP A 1 88 ? -4.996 -18.672 6.336 1 54.56 88 ASP A O 1
ATOM 651 N N . ASP A 1 89 ? -6.02 -20 7.723 1 44.75 89 ASP A N 1
ATOM 652 C CA . ASP A 1 89 ? -6.141 -19.031 8.812 1 44.75 89 ASP A CA 1
ATOM 653 C C . ASP A 1 89 ? -4.824 -18.297 9.031 1 44.75 89 ASP A C 1
ATOM 655 O O . ASP A 1 89 ? -4.625 -17.672 10.086 1 44.75 89 ASP A O 1
ATOM 659 N N . SER A 1 90 ? -3.877 -18.844 8.43 1 44.47 90 SER A N 1
ATOM 660 C CA . SER A 1 90 ? -2.619 -18.203 8.805 1 44.47 90 SER A CA 1
ATOM 661 C C . SER A 1 90 ? -2.625 -16.734 8.43 1 44.47 90 SER A C 1
ATOM 663 O O . SER A 1 90 ? -2.664 -16.375 7.246 1 44.47 90 SER A O 1
ATOM 665 N N . SER A 1 91 ? -3.459 -16.141 9.102 1 42.88 91 SER A N 1
ATOM 666 C CA . SER A 1 91 ? -3.545 -14.688 9.18 1 42.88 91 SER A CA 1
ATOM 667 C C . SER A 1 91 ? -2.207 -14.039 8.844 1 42.88 91 SER A C 1
ATOM 669 O O . SER A 1 91 ? -1.148 -14.562 9.203 1 42.88 91 SER A O 1
ATOM 671 N N . LEU A 1 92 ? -1.99 -13.594 7.598 1 43.28 92 LEU A N 1
ATOM 672 C CA . LEU A 1 92 ? -0.886 -12.648 7.508 1 43.28 92 LEU A CA 1
ATOM 673 C C . LEU A 1 92 ? -0.462 -12.172 8.898 1 43.28 92 LEU A C 1
ATOM 675 O O . LEU A 1 92 ? -1.278 -11.648 9.648 1 43.28 92 LEU A O 1
ATOM 679 N N . ALA A 1 93 ? 0.235 -13.07 9.555 1 39.22 93 ALA A N 1
ATOM 680 C CA . ALA A 1 93 ? 0.86 -12.766 10.836 1 39.22 93 ALA A CA 1
ATOM 681 C C . ALA A 1 93 ? 0.977 -11.258 11.047 1 39.22 93 ALA A C 1
ATOM 683 O O . ALA A 1 93 ? 0.987 -10.492 10.086 1 39.22 93 ALA A O 1
ATOM 684 N N . ASN A 1 94 ? 0.917 -10.977 12.258 1 42.38 94 ASN A N 1
ATOM 685 C CA . ASN A 1 94 ? 1.051 -9.742 13.016 1 42.38 94 ASN A CA 1
ATOM 686 C C . ASN A 1 94 ? 2.107 -8.82 12.406 1 42.38 94 ASN A C 1
ATOM 688 O O . ASN A 1 94 ? 3.305 -9.016 12.625 1 42.38 94 ASN A O 1
ATOM 692 N N . ASN A 1 95 ? 2.186 -8.82 11.18 1 42.19 95 ASN A N 1
ATOM 693 C CA . ASN A 1 95 ? 3.26 -7.879 10.883 1 42.19 95 ASN A CA 1
ATOM 694 C C . ASN A 1 95 ? 3.021 -6.527 11.547 1 42.19 95 ASN A C 1
ATOM 696 O O . ASN A 1 95 ? 1.899 -6.02 11.547 1 42.19 95 ASN A O 1
ATOM 700 N N . GLU A 1 96 ? 3.715 -6.359 12.406 1 43.34 96 GLU A N 1
ATOM 701 C CA . GLU A 1 96 ? 3.855 -5.152 13.219 1 43.34 96 GLU A CA 1
ATOM 702 C C . GLU A 1 96 ? 3.828 -3.898 12.352 1 43.34 96 GLU A C 1
ATOM 704 O O . GLU A 1 96 ? 3.566 -2.801 12.852 1 43.34 96 GLU A O 1
ATOM 709 N N . SER A 1 97 ? 4.547 -3.912 11.227 1 50.44 97 SER A N 1
ATOM 710 C CA . SER A 1 97 ? 4.73 -2.6 10.609 1 50.44 97 SER A CA 1
ATOM 711 C C . SER A 1 97 ? 3.549 -2.238 9.719 1 50.44 97 SER A C 1
ATOM 713 O O . SER A 1 97 ? 3.182 -3.004 8.82 1 50.44 97 SER A O 1
ATOM 715 N N . ALA A 1 98 ? 2.625 -1.359 10.172 1 66.56 98 ALA A N 1
ATOM 716 C CA . ALA A 1 98 ? 1.308 -1.025 9.633 1 66.56 98 ALA A CA 1
ATOM 717 C C . ALA A 1 98 ? 1.429 -0.138 8.398 1 66.56 98 ALA A C 1
ATOM 719 O O . ALA A 1 98 ? 2.053 0.925 8.453 1 66.56 98 ALA A O 1
ATOM 720 N N . VAL A 1 99 ? 1.406 -0.714 7.188 1 87.38 99 VAL A N 1
ATOM 721 C CA . VAL A 1 99 ? 1.161 0.083 5.988 1 87.38 99 VAL A CA 1
ATOM 722 C C . VAL A 1 99 ? -0.243 0.679 6.043 1 87.38 99 VAL A C 1
ATOM 724 O O . VAL A 1 99 ? -1.226 -0.046 6.219 1 87.38 99 VAL A O 1
ATOM 727 N N . ALA A 1 100 ? -0.258 1.988 6.078 1 90.31 100 ALA A N 1
ATOM 728 C CA . ALA A 1 100 ? -1.554 2.648 5.938 1 90.31 100 ALA A CA 1
ATOM 729 C C . ALA A 1 100 ? -1.862 2.943 4.473 1 90.31 100 ALA A C 1
ATOM 731 O O . ALA A 1 100 ? -0.96 3.264 3.693 1 90.31 100 ALA A O 1
ATOM 732 N N . LEU A 1 101 ? -3.074 2.807 4.117 1 94.62 101 LEU A N 1
ATOM 733 C CA . LEU A 1 101 ? -3.527 3.172 2.781 1 94.62 101 LEU A CA 1
ATOM 734 C C . LEU A 1 101 ? -4.125 4.574 2.773 1 94.62 101 LEU A C 1
ATOM 736 O O . LEU A 1 101 ? -5.137 4.824 3.436 1 94.62 101 LEU A O 1
ATOM 740 N N . THR A 1 102 ? -3.537 5.477 1.984 1 94.12 102 THR A N 1
ATOM 741 C CA . THR A 1 102 ? -3.91 6.883 2.072 1 94.12 102 THR A CA 1
ATOM 742 C C . THR A 1 102 ? -4.633 7.332 0.804 1 94.12 102 THR A C 1
ATOM 744 O O . THR A 1 102 ? -4.195 7.023 -0.307 1 94.12 102 THR A O 1
ATOM 747 N N . LEU A 1 103 ? -5.664 8.086 0.969 1 96 103 LEU A N 1
ATOM 748 C CA . LEU A 1 103 ? -6.434 8.703 -0.104 1 96 103 LEU A CA 1
ATOM 749 C C . LEU A 1 103 ? -6.488 10.219 0.067 1 96 103 LEU A C 1
ATOM 751 O O . LEU A 1 103 ? -6.453 10.719 1.192 1 96 103 LEU A O 1
ATOM 755 N N . GLU A 1 104 ? -6.566 10.875 -1.039 1 93.81 104 GLU A N 1
ATOM 756 C CA . GLU A 1 104 ? -6.758 12.32 -1.041 1 93.81 104 GLU A CA 1
ATOM 757 C C . GLU A 1 104 ? -8.023 12.711 -1.799 1 93.81 104 GLU A C 1
ATOM 759 O O . GLU A 1 104 ? -8.297 12.18 -2.875 1 93.81 104 GLU A O 1
ATOM 764 N N . THR A 1 105 ? -8.75 13.633 -1.211 1 93.94 105 THR A N 1
ATOM 765 C CA . THR A 1 105 ? -10 14.094 -1.807 1 93.94 105 THR A CA 1
ATOM 766 C C . THR A 1 105 ? -10.312 15.523 -1.381 1 93.94 105 THR A C 1
ATOM 768 O O . THR A 1 105 ? -9.789 16 -0.372 1 93.94 105 THR A O 1
ATOM 771 N N . ASP A 1 106 ? -11.125 16.203 -2.164 1 90.56 106 ASP A N 1
ATOM 772 C CA . ASP A 1 106 ? -11.586 17.547 -1.808 1 90.56 106 ASP A CA 1
ATOM 773 C 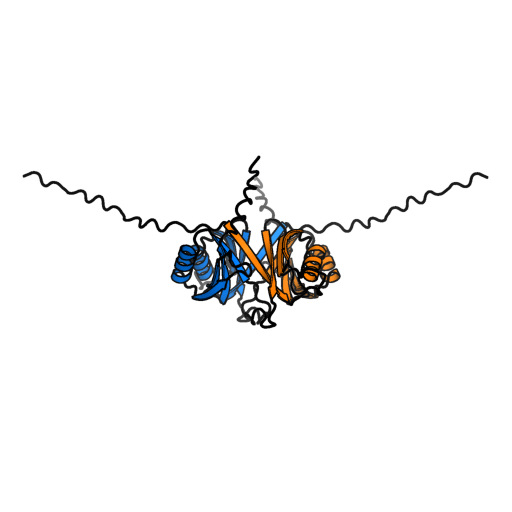C . ASP A 1 106 ? -12.836 17.484 -0.928 1 90.56 106 ASP A C 1
ATOM 775 O O . ASP A 1 106 ? -13.289 18.5 -0.406 1 90.56 106 ASP A O 1
ATOM 779 N N . ASP A 1 107 ? -13.32 16.344 -0.677 1 91.56 107 ASP A N 1
ATOM 780 C CA . ASP A 1 107 ? -14.539 16.141 0.097 1 91.56 107 ASP A CA 1
ATOM 781 C C . ASP A 1 107 ? -14.344 15.055 1.152 1 91.56 107 ASP A C 1
ATOM 783 O O . ASP A 1 107 ? -14.953 13.984 1.068 1 91.56 107 ASP A O 1
ATOM 787 N N . ILE A 1 108 ? -13.68 15.414 2.188 1 92 108 ILE A N 1
ATOM 788 C CA . ILE A 1 108 ? -13.352 14.453 3.234 1 92 108 ILE A CA 1
ATOM 789 C C . ILE A 1 108 ? -14.633 13.977 3.912 1 92 108 ILE A C 1
ATOM 791 O O . ILE A 1 108 ? -14.805 12.781 4.164 1 92 108 ILE A O 1
ATOM 795 N N . ASP A 1 109 ? -15.508 14.875 4.203 1 91.12 109 ASP A N 1
ATOM 796 C CA . ASP A 1 109 ? -16.734 14.516 4.91 1 91.12 109 ASP A CA 1
ATOM 797 C C . ASP A 1 109 ? -17.562 13.523 4.102 1 91.12 109 ASP A C 1
ATOM 799 O O . ASP A 1 109 ? -18.078 12.555 4.648 1 91.12 109 ASP A O 1
ATOM 803 N N . GLY A 1 110 ? -17.672 13.789 2.834 1 94 110 GLY A N 1
ATOM 804 C CA . GLY A 1 110 ? -18.375 12.852 1.972 1 94 110 GLY A CA 1
ATOM 805 C C . GLY A 1 110 ? -17.703 11.492 1.91 1 94 110 GLY A C 1
ATOM 806 O O . GLY A 1 110 ? -18.375 10.461 1.932 1 94 110 GLY A O 1
ATOM 807 N N . ALA A 1 111 ? -16.438 11.555 1.809 1 95.44 111 ALA A N 1
ATOM 808 C CA . ALA A 1 111 ? -15.672 10.305 1.74 1 95.44 111 ALA A CA 1
ATOM 809 C C . ALA A 1 111 ? -15.875 9.477 3.006 1 95.44 111 ALA A C 1
ATOM 811 O O . ALA A 1 111 ? -16.062 8.258 2.934 1 95.44 111 ALA A O 1
ATOM 812 N N . VAL A 1 112 ? -15.805 10.094 4.129 1 94.31 112 VAL A N 1
ATOM 813 C CA . VAL A 1 112 ? -15.961 9.414 5.406 1 94.31 112 VAL A CA 1
ATOM 814 C C . VAL A 1 112 ? -17.375 8.836 5.512 1 94.31 112 VAL A C 1
ATOM 816 O O . VAL A 1 112 ? -17.547 7.691 5.934 1 94.31 112 VAL A O 1
ATOM 819 N N . ALA A 1 113 ? -18.312 9.578 5.141 1 94.56 113 ALA A N 1
ATOM 820 C CA . ALA A 1 113 ? -19.703 9.117 5.18 1 94.56 113 ALA A CA 1
ATOM 821 C C . ALA A 1 113 ? -19.891 7.867 4.32 1 94.56 113 ALA A C 1
ATOM 823 O O . ALA A 1 113 ? -20.5 6.891 4.762 1 94.56 113 ALA A O 1
ATOM 824 N N . LYS A 1 114 ? -19.391 7.91 3.16 1 95.94 114 LYS A N 1
ATOM 825 C CA . LYS A 1 114 ? -19.5 6.77 2.254 1 95.94 114 LYS A CA 1
ATOM 826 C C . LYS A 1 114 ? -18.797 5.543 2.832 1 95.94 114 LYS A C 1
ATOM 828 O O . LYS A 1 114 ? -19.344 4.438 2.805 1 95.94 114 LYS A O 1
ATOM 833 N N . ALA A 1 115 ? -17.656 5.738 3.277 1 96.81 115 ALA A N 1
ATOM 834 C CA . ALA A 1 115 ? -16.859 4.633 3.82 1 96.81 115 ALA A CA 1
ATOM 835 C C . ALA A 1 115 ? -17.547 4.023 5.043 1 96.81 115 ALA A C 1
ATOM 837 O O . ALA A 1 115 ? -17.609 2.801 5.184 1 96.81 115 ALA A O 1
ATOM 838 N N . THR A 1 116 ? -18 4.84 5.918 1 96.62 116 THR A N 1
ATOM 839 C CA . THR A 1 116 ? -18.641 4.34 7.125 1 96.62 116 THR A CA 1
ATOM 840 C C . THR A 1 116 ? -19.953 3.646 6.793 1 96.62 116 THR A C 1
ATOM 842 O O . THR A 1 116 ? -20.312 2.648 7.418 1 96.62 116 THR A O 1
ATOM 845 N N . THR A 1 117 ? -20.656 4.18 5.859 1 96.31 117 THR A N 1
ATOM 846 C CA . THR A 1 117 ? -21.875 3.529 5.395 1 96.31 117 THR A CA 1
ATOM 847 C C . THR A 1 117 ? -21.562 2.143 4.836 1 96.31 117 THR A C 1
ATOM 849 O O . THR A 1 117 ? -22.359 1.21 5.012 1 96.31 117 THR A O 1
ATOM 852 N N . ALA A 1 118 ? -20.469 2.053 4.207 1 96.81 118 ALA A N 1
ATOM 853 C CA . ALA A 1 118 ? -20.062 0.783 3.598 1 96.81 118 ALA A CA 1
ATOM 854 C C . ALA A 1 118 ? -19.547 -0.193 4.648 1 96.81 118 AL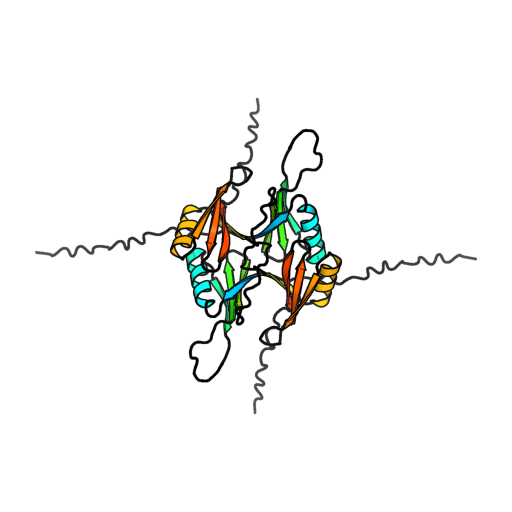A A C 1
ATOM 856 O O . ALA A 1 118 ? -19.406 -1.387 4.379 1 96.81 118 ALA A O 1
ATOM 857 N N . GLY A 1 119 ? -19.156 0.322 5.848 1 97 119 GLY A N 1
ATOM 858 C CA . GLY A 1 119 ? -18.781 -0.601 6.91 1 97 119 GLY A CA 1
ATOM 859 C C . GLY A 1 119 ? -17.5 -0.216 7.609 1 97 119 GLY A C 1
ATOM 860 O O . GLY A 1 119 ? -17.078 -0.88 8.562 1 97 119 GLY A O 1
ATOM 861 N N . ALA A 1 120 ? -16.875 0.807 7.176 1 96.19 120 ALA A N 1
ATOM 862 C CA . ALA A 1 120 ? -15.656 1.26 7.836 1 96.19 120 ALA A CA 1
ATOM 863 C C . ALA A 1 120 ? -15.969 1.926 9.172 1 96.19 120 ALA A C 1
ATOM 865 O O . ALA A 1 120 ? -17.078 2.402 9.391 1 96.19 120 ALA A O 1
ATOM 866 N N . VAL A 1 121 ? -14.938 1.937 10.016 1 95.44 121 VAL A N 1
ATOM 867 C CA . VAL A 1 121 ? -15.062 2.561 11.328 1 95.44 121 VAL A CA 1
ATOM 868 C C . VAL A 1 121 ? -14.109 3.75 11.43 1 95.44 121 VAL A C 1
ATOM 870 O O . VAL A 1 121 ? -12.922 3.629 11.125 1 95.44 121 VAL A O 1
ATOM 873 N N . LEU A 1 122 ? -14.648 4.855 11.812 1 93.81 122 LEU A N 1
ATOM 874 C CA . LEU A 1 122 ? -13.836 6.047 12.023 1 93.81 122 LEU A CA 1
ATOM 875 C C . LEU A 1 122 ? -13.023 5.938 13.305 1 93.81 122 LEU A C 1
ATOM 877 O O . LEU A 1 122 ? -13.586 5.711 14.383 1 93.81 122 LEU A O 1
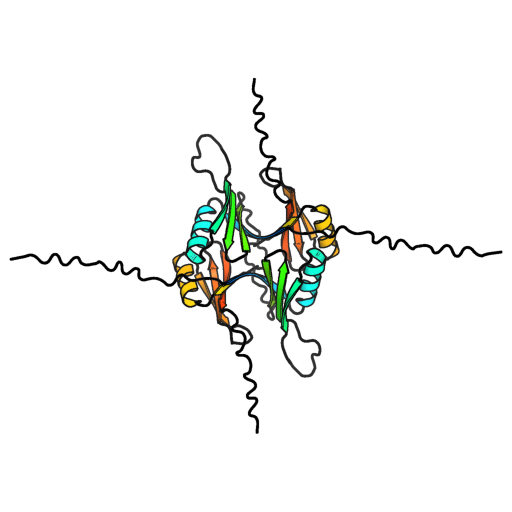ATOM 881 N N . GLU A 1 123 ? -11.75 6.035 13.195 1 88.56 123 GLU A N 1
ATOM 882 C CA . GLU A 1 123 ? -10.898 5.891 14.375 1 88.56 123 GLU A CA 1
ATOM 883 C C . GLU A 1 123 ? -10.453 7.25 14.898 1 88.56 123 GLU A C 1
ATOM 885 O O . GLU A 1 123 ? -10.102 7.383 16.078 1 88.56 123 GLU A O 1
ATOM 890 N N . GLY A 1 124 ? -10.336 8.203 14.133 1 83.06 124 GLY A N 1
ATOM 891 C CA . GLY A 1 124 ? -9.945 9.508 14.641 1 83.06 124 GLY A CA 1
ATOM 892 C C . GLY A 1 124 ? -9.547 10.477 13.555 1 83.06 124 GLY A C 1
ATOM 893 O O . GLY A 1 124 ? -9.469 10.109 12.383 1 83.06 124 GLY A O 1
ATOM 894 N N . LEU A 1 125 ? -9.5 11.734 14.062 1 71.88 125 LEU A N 1
ATOM 895 C CA . LEU A 1 125 ? -8.992 12.805 13.211 1 71.88 125 LEU A CA 1
ATOM 896 C C . LEU A 1 125 ? -7.48 12.93 13.336 1 71.88 125 LEU A C 1
ATOM 898 O O . LEU A 1 125 ? -6.922 12.75 14.422 1 71.88 125 LEU A O 1
ATOM 902 N N . ILE A 1 126 ? -6.871 12.953 12.094 1 66.75 126 ILE A N 1
ATOM 903 C CA . ILE A 1 126 ? -5.43 13.164 12.086 1 66.75 126 ILE A CA 1
ATOM 904 C C . ILE A 1 126 ? -5.125 14.594 11.625 1 66.75 126 ILE A C 1
ATOM 906 O O . ILE A 1 126 ? -5.672 15.055 10.617 1 66.75 126 ILE A O 1
ATOM 910 N N . SER A 1 127 ? -4.746 15.414 12.516 1 58.28 127 SER A N 1
ATOM 911 C CA . SER A 1 127 ? -4.293 16.75 12.148 1 58.28 127 SER A CA 1
ATOM 912 C C . SER A 1 127 ? -2.863 16.719 11.617 1 58.28 127 SER A C 1
ATOM 914 O O . SER A 1 127 ? -2.051 15.898 12.055 1 58.28 127 SER A O 1
ATOM 916 N N . ASP A 1 128 ? -2.684 17.188 10.359 1 55.22 128 ASP A N 1
ATOM 917 C CA . ASP A 1 128 ? -1.335 17.234 9.805 1 55.22 128 ASP A CA 1
ATOM 918 C C . ASP A 1 128 ? -0.425 18.125 10.656 1 55.22 128 ASP A C 1
ATOM 920 O O . ASP A 1 128 ? -0.904 18.953 11.422 1 55.22 128 ASP A O 1
ATOM 924 N N . VAL A 1 129 ? 0.798 17.719 10.766 1 47.81 129 VAL A N 1
ATOM 925 C CA . VAL A 1 129 ? 1.814 18.438 11.523 1 47.81 129 VAL A CA 1
ATOM 926 C C . VAL A 1 129 ? 1.735 19.938 11.219 1 47.81 129 VAL A C 1
ATOM 928 O O . VAL A 1 129 ? 1.908 20.766 12.109 1 47.81 129 VAL A O 1
ATOM 931 N N . GLN A 1 130 ? 1.494 20.281 9.93 1 49.31 130 GLN A N 1
ATOM 932 C CA . GLN A 1 130 ? 1.521 21.703 9.633 1 49.31 130 GLN A CA 1
ATOM 933 C C . GLN A 1 130 ? 0.143 22.344 9.828 1 49.31 130 GLN A C 1
ATOM 935 O O . GLN A 1 130 ? 0.01 23.562 9.844 1 49.31 130 GLN A O 1
ATOM 940 N N . GLY A 1 131 ? -0.85 21.641 10.25 1 51.44 131 GLY A N 1
ATOM 941 C CA . GLY A 1 131 ? -2.162 22.172 10.586 1 51.44 131 GLY A CA 1
ATOM 942 C C . GLY A 1 131 ? -2.994 22.531 9.375 1 51.44 131 GLY A C 1
ATOM 943 O O . GLY A 1 131 ? -4.109 23.031 9.5 1 51.44 131 GLY A O 1
ATOM 944 N N . ASN A 1 132 ? -2.432 22.406 8.188 1 57.62 132 ASN A N 1
ATOM 945 C CA . ASN A 1 132 ? -3.178 22.938 7.055 1 57.62 132 ASN A CA 1
ATOM 946 C C . ASN A 1 132 ? -3.982 21.859 6.344 1 57.62 132 ASN A C 1
ATOM 948 O O . ASN A 1 132 ? -4.805 22.156 5.477 1 57.62 132 ASN A O 1
ATOM 952 N N . THR A 1 133 ? -3.635 20.625 6.777 1 69.12 133 THR A N 1
ATOM 953 C CA . THR A 1 133 ? -4.391 19.609 6.062 1 69.12 133 THR A CA 1
ATOM 954 C C . THR A 1 133 ? -5.113 18.688 7.043 1 69.12 133 THR A C 1
ATOM 956 O O . THR A 1 133 ? -4.59 18.375 8.109 1 69.12 133 THR A O 1
ATOM 959 N N . ARG A 1 134 ? -6.348 18.547 6.82 1 79.69 134 ARG A N 1
ATOM 960 C CA . ARG A 1 134 ? -7.199 17.641 7.594 1 79.69 134 ARG A CA 1
ATOM 961 C C . ARG A 1 134 ? -7.125 16.219 7.059 1 79.69 134 ARG A C 1
ATOM 963 O O . ARG A 1 134 ? -7.09 16.016 5.844 1 79.69 134 ARG A O 1
ATOM 970 N N . SER A 1 135 ? -6.887 15.328 7.992 1 89.56 135 SER A N 1
ATOM 971 C CA . SER A 1 135 ? -6.953 13.914 7.621 1 89.56 135 SER A CA 1
ATOM 972 C C . SER A 1 135 ? -7.711 13.102 8.664 1 89.56 135 SER A C 1
ATOM 974 O O . SER A 1 135 ? -7.77 13.484 9.836 1 89.56 135 SER A O 1
ATOM 976 N N . VAL A 1 136 ? -8.289 12.07 8.211 1 91.88 136 VAL A N 1
ATOM 977 C CA . VAL A 1 136 ? -9.031 11.18 9.094 1 91.88 136 VAL A CA 1
ATOM 978 C C . VAL A 1 136 ? -8.523 9.75 8.945 1 91.88 136 VAL A C 1
ATOM 980 O O . VAL A 1 136 ? -8.078 9.352 7.867 1 91.88 136 VAL A O 1
ATOM 983 N N . LYS A 1 137 ? -8.617 9.055 10.031 1 91.44 137 LYS A N 1
ATOM 984 C CA . LYS A 1 137 ? -8.211 7.652 10.062 1 91.44 137 LYS A CA 1
ATOM 985 C C . LYS A 1 137 ? -9.43 6.734 10.141 1 91.44 137 LYS A C 1
ATOM 987 O O . LYS A 1 137 ? -10.32 6.945 10.961 1 91.44 137 LYS A O 1
ATOM 992 N N . LEU A 1 138 ? -9.422 5.738 9.242 1 92.75 138 LEU A N 1
ATOM 993 C CA . LEU A 1 138 ? -10.492 4.754 9.211 1 92.75 138 LEU A CA 1
ATOM 994 C C . LEU A 1 138 ? -9.938 3.336 9.234 1 92.75 138 LEU A C 1
ATOM 996 O O . LEU A 1 138 ? -8.844 3.086 8.727 1 92.75 138 LEU A O 1
ATOM 1000 N N . LYS A 1 139 ? -10.656 2.449 9.812 1 92.25 139 LYS A N 1
ATOM 1001 C CA . LYS A 1 139 ? -10.406 1.014 9.703 1 92.25 139 LYS A CA 1
ATOM 1002 C C . LYS A 1 139 ? -11.5 0.328 8.883 1 92.25 139 LYS A C 1
ATOM 1004 O O . LYS A 1 139 ? -12.688 0.476 9.172 1 92.25 139 LYS A O 1
ATOM 1009 N N . ASP A 1 140 ? -11.039 -0.353 7.867 1 93.38 140 ASP A N 1
ATOM 1010 C CA . ASP A 1 140 ? -12.047 -1.022 7.051 1 93.38 140 ASP A CA 1
ATOM 1011 C C . ASP A 1 140 ? -12.484 -2.34 7.688 1 93.38 140 ASP A C 1
ATOM 1013 O O . ASP A 1 140 ? -11.938 -2.756 8.711 1 93.38 140 ASP A O 1
ATOM 1017 N N . PRO A 1 141 ? -13.523 -3.014 7.223 1 92.44 141 PRO A N 1
ATOM 1018 C CA . PRO A 1 141 ? -14.07 -4.215 7.852 1 92.44 141 PRO A CA 1
ATOM 1019 C C . PRO A 1 141 ? -13.07 -5.363 7.902 1 92.44 141 PRO A C 1
ATOM 1021 O O . PRO A 1 141 ? -13.281 -6.344 8.625 1 92.44 141 PRO A O 1
ATOM 1024 N N . TYR A 1 142 ? -12.031 -5.242 7.191 1 89.62 142 TYR A N 1
ATOM 1025 C CA . TYR A 1 142 ? -11.062 -6.324 7.102 1 89.62 142 TYR A CA 1
ATOM 1026 C C . TYR A 1 142 ? -9.812 -6.004 7.91 1 89.62 142 TYR A C 1
ATOM 1028 O O . TYR A 1 142 ? -8.844 -6.77 7.906 1 89.62 142 TYR A O 1
ATOM 1036 N N . GLY A 1 143 ? -9.812 -4.82 8.5 1 87.25 143 GLY A N 1
ATOM 1037 C CA . GLY A 1 143 ? -8.766 -4.496 9.461 1 87.25 143 GLY A CA 1
ATOM 1038 C C . GLY A 1 143 ? -7.691 -3.592 8.891 1 87.25 143 GLY A C 1
ATOM 1039 O O . GLY A 1 143 ? -6.719 -3.27 9.578 1 87.25 143 GLY A O 1
ATOM 1040 N N . TYR A 1 144 ? -7.82 -3.178 7.734 1 91.19 144 TYR A N 1
ATOM 1041 C CA . TYR A 1 144 ? -6.812 -2.324 7.121 1 91.19 144 TYR A CA 1
ATOM 1042 C C . TYR A 1 144 ? -7.047 -0.86 7.469 1 91.19 144 TYR A C 1
ATOM 1044 O O . TYR A 1 144 ? -8.195 -0.412 7.547 1 91.19 144 TYR A O 1
ATOM 1052 N N . LEU A 1 145 ? -5.969 -0.197 7.652 1 90.75 145 LEU A N 1
ATOM 1053 C CA . LEU A 1 145 ? -6.004 1.211 8.031 1 90.75 145 LEU A CA 1
ATOM 1054 C C . LEU A 1 145 ? -6.012 2.105 6.797 1 90.75 145 LEU A C 1
ATOM 1056 O O . LEU A 1 145 ? -5.172 1.946 5.902 1 90.75 145 LEU A O 1
ATOM 1060 N N . TRP A 1 146 ? -6.93 3.031 6.836 1 92.69 146 TRP A N 1
ATOM 1061 C CA . TRP A 1 146 ? -7.047 4.02 5.77 1 92.69 146 TRP A CA 1
ATOM 1062 C C . TRP A 1 146 ? -6.93 5.438 6.32 1 92.69 146 TRP A C 1
ATOM 1064 O O . TRP A 1 146 ? -7.477 5.742 7.379 1 92.69 146 TRP A O 1
ATOM 1074 N N . ILE A 1 147 ? -6.223 6.223 5.578 1 92.31 147 ILE A N 1
ATOM 1075 C CA . ILE A 1 147 ? -6.133 7.648 5.883 1 92.31 147 ILE A CA 1
ATOM 1076 C C . ILE A 1 147 ? -6.711 8.461 4.723 1 92.31 147 ILE A C 1
ATOM 1078 O O . ILE A 1 147 ? -6.289 8.297 3.574 1 92.31 147 ILE A O 1
ATOM 1082 N N . ILE A 1 148 ? -7.66 9.266 5.02 1 94.31 148 ILE A N 1
ATOM 1083 C CA . ILE A 1 148 ? -8.227 10.148 4.008 1 94.31 148 ILE A CA 1
ATOM 1084 C C . ILE A 1 148 ? -7.863 11.594 4.328 1 94.31 148 ILE A C 1
ATOM 1086 O O . ILE A 1 148 ? -8.195 12.102 5.402 1 94.31 148 ILE A O 1
ATOM 1090 N N . GLY A 1 149 ? -7.145 12.172 3.439 1 90.88 149 GLY A N 1
ATOM 1091 C CA . GLY A 1 149 ? -6.703 13.547 3.641 1 90.88 149 GLY A CA 1
ATOM 1092 C C . GLY A 1 149 ? -7.137 14.484 2.527 1 90.88 149 GLY A C 1
ATOM 1093 O O . GLY A 1 149 ? -7.57 14.031 1.464 1 90.88 149 GLY A O 1
ATOM 1094 N N . SER A 1 150 ? -6.973 15.766 2.877 1 84.62 150 SER A N 1
ATOM 1095 C CA . SER A 1 150 ? -7.281 16.797 1.889 1 84.62 150 SER A CA 1
ATOM 1096 C C . SER A 1 150 ? -6.121 17 0.923 1 84.62 150 SER A C 1
ATOM 1098 O O . SER A 1 150 ? -4.973 16.703 1.255 1 84.62 150 SER A O 1
ATOM 1100 N N . VAL A 1 151 ? -6.453 17.375 -0.306 1 71.5 151 VAL A N 1
ATOM 1101 C CA . VAL A 1 151 ? -5.438 17.703 -1.298 1 71.5 151 VAL A CA 1
ATOM 1102 C C . VAL A 1 151 ? -4.66 18.938 -0.849 1 71.5 151 VAL A C 1
ATOM 1104 O O . VAL A 1 151 ? -5.242 19.891 -0.311 1 71.5 151 VAL A O 1
ATOM 1107 N N . ALA A 1 152 ? -3.342 18.719 -0.547 1 57.47 152 ALA A N 1
ATOM 1108 C CA . ALA A 1 152 ? -2.557 19.875 -0.13 1 57.47 152 ALA A CA 1
ATOM 1109 C C . ALA A 1 152 ? -2.744 21.031 -1.097 1 57.47 152 ALA A C 1
ATOM 1111 O O . ALA A 1 152 ? -2.68 20.859 -2.316 1 57.47 152 ALA A O 1
ATOM 1112 N N . LYS A 1 153 ? -3.646 21.906 -0.781 1 52.75 153 LYS A N 1
ATOM 1113 C CA . LYS A 1 153 ? -3.723 23.125 -1.578 1 52.75 153 LYS A CA 1
ATOM 1114 C C . LYS A 1 153 ? -2.408 23.906 -1.525 1 52.75 153 LYS A C 1
ATOM 1116 O O . LYS A 1 153 ? -1.747 23.953 -0.486 1 52.75 153 LYS A O 1
ATOM 1121 N N . ALA A 1 154 ? -1.593 23.766 -2.607 1 49.5 154 ALA A N 1
ATOM 1122 C CA . ALA A 1 154 ? -0.434 24.656 -2.68 1 49.5 154 ALA A CA 1
ATOM 1123 C C . ALA A 1 154 ? -0.705 25.969 -1.959 1 49.5 154 ALA A C 1
ATOM 1125 O O . ALA A 1 154 ? -1.785 26.562 -2.098 1 49.5 154 ALA A O 1
ATOM 1126 N N . PRO A 1 155 ? 0.046 26.125 -0.869 1 47.34 155 PRO A N 1
ATOM 1127 C CA . PRO A 1 155 ? -0.151 27.469 -0.312 1 47.34 155 PRO A CA 1
ATOM 1128 C C . PRO A 1 155 ? -0.355 28.531 -1.39 1 47.34 155 PRO A C 1
ATOM 1130 O O . PRO A 1 155 ? 0.176 28.406 -2.496 1 47.34 155 PRO A O 1
ATOM 1133 N N . PRO A 1 156 ? -1.407 29.266 -1.312 1 43.19 156 PRO A N 1
ATOM 1134 C CA . PRO A 1 156 ? -1.494 30.375 -2.27 1 43.19 156 PRO A CA 1
ATOM 1135 C C . PRO A 1 156 ? -0.14 31.016 -2.545 1 43.19 156 PRO A C 1
ATOM 1137 O O . PRO A 1 156 ? 0.713 31.078 -1.655 1 43.19 156 PRO A O 1
ATOM 1140 N N . ALA A 1 157 ? 0.334 30.875 -3.752 1 41.66 157 ALA A N 1
ATOM 1141 C CA . ALA A 1 157 ? 1.52 31.656 -4.094 1 41.66 157 ALA A CA 1
ATOM 1142 C C . ALA A 1 157 ? 1.578 32.938 -3.283 1 41.66 157 ALA A C 1
ATOM 1144 O O . ALA A 1 157 ? 0.557 33.594 -3.082 1 41.66 157 ALA A O 1
ATOM 1145 N N . ALA A 1 158 ? 2.406 32.938 -2.377 1 41.91 158 ALA A N 1
ATOM 1146 C CA . ALA A 1 158 ? 2.604 34.281 -1.815 1 41.91 158 ALA A CA 1
ATOM 1147 C C . ALA A 1 158 ? 2.455 35.344 -2.891 1 41.91 158 ALA A C 1
ATOM 1149 O O . ALA A 1 158 ? 3.113 35.281 -3.932 1 41.91 158 ALA A O 1
ATOM 1150 N N . VAL A 1 159 ? 1.32 35.812 -3.125 1 39.56 159 VAL A N 1
ATOM 1151 C CA . VAL A 1 159 ? 1.25 37.031 -3.893 1 39.56 159 VAL A CA 1
ATOM 1152 C C . VAL A 1 159 ? 2.359 38 -3.443 1 39.56 159 VAL A C 1
ATOM 1154 O O . VAL A 1 159 ? 2.469 38.312 -2.258 1 39.56 159 VAL A O 1
ATOM 1157 N N . SER A 1 160 ? 3.586 37.781 -3.896 1 38.34 160 SER A N 1
ATOM 1158 C CA . SER A 1 160 ? 4.492 38.906 -3.791 1 38.34 160 SER A CA 1
ATOM 1159 C C . SER A 1 160 ? 3.773 40.219 -4.09 1 38.34 160 SER A C 1
ATOM 1161 O O . SER A 1 160 ? 3.246 40.406 -5.188 1 38.34 160 SER A O 1
ATOM 1163 N N . ASP A 1 161 ? 3.068 40.781 -3.137 1 38.53 161 ASP A N 1
ATOM 1164 C CA . ASP A 1 161 ? 2.758 42.219 -3.256 1 38.53 161 ASP A CA 1
ATOM 1165 C C . ASP A 1 161 ? 3.969 43 -3.75 1 38.53 161 ASP A C 1
ATOM 1167 O O . ASP A 1 161 ? 4.938 43.188 -3.012 1 38.53 161 ASP A O 1
ATOM 11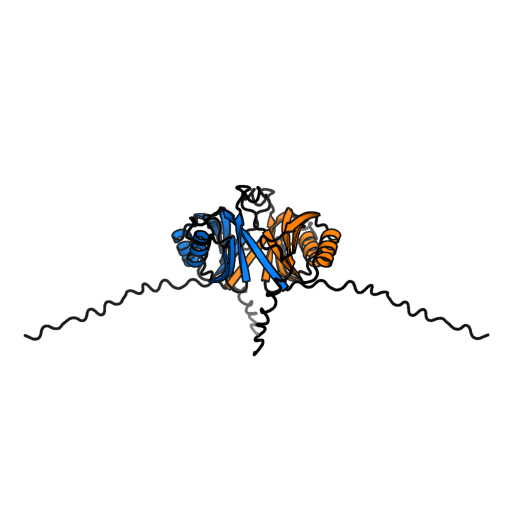71 N N . ASN A 1 162 ? 4.547 42.75 -4.922 1 40.06 162 ASN A N 1
ATOM 1172 C CA . ASN A 1 162 ? 5.293 43.875 -5.523 1 40.06 162 ASN A CA 1
ATOM 1173 C C . ASN A 1 162 ? 4.492 45.156 -5.488 1 40.06 162 ASN A C 1
ATOM 1175 O O . ASN A 1 162 ? 3.568 45.344 -6.281 1 40.06 162 ASN A O 1
ATOM 1179 N N . V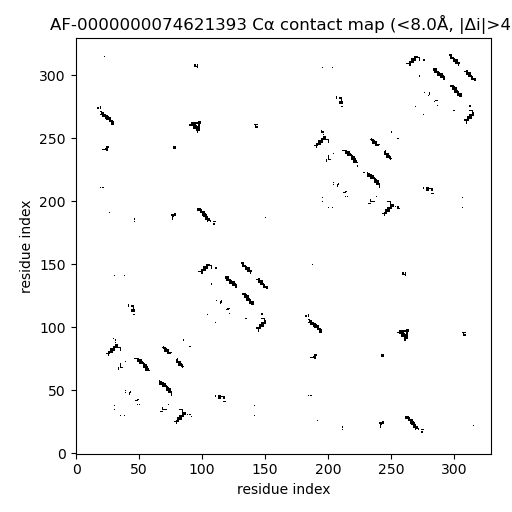AL A 1 163 ? 4.07 45.656 -4.32 1 35.62 163 VAL A N 1
ATOM 1180 C CA . VAL A 1 163 ? 3.764 47.062 -4.215 1 35.62 163 VAL A CA 1
ATOM 1181 C C . VAL A 1 163 ? 4.934 47.875 -4.746 1 35.62 163 VAL A C 1
ATOM 1183 O O . VAL A 1 163 ? 6.031 47.844 -4.184 1 35.62 163 VAL A O 1
ATOM 1186 N N . GLU A 1 164 ? 5.164 48.031 -6.059 1 33.94 164 GLU A N 1
ATOM 1187 C CA . GLU A 1 164 ? 5.805 49.219 -6.617 1 33.94 164 GLU A CA 1
ATOM 1188 C C . GLU A 1 164 ? 5.336 50.5 -5.906 1 33.94 164 GLU A C 1
ATOM 1190 O O . GLU A 1 164 ? 4.141 50.812 -5.883 1 33.94 164 GLU A O 1
ATOM 1195 N N . ALA A 1 165 ? 6.203 51 -4.965 1 31.56 165 ALA A N 1
ATOM 1196 C CA . ALA A 1 165 ? 6.277 52.438 -4.758 1 31.56 165 ALA A CA 1
ATOM 1197 C C . ALA A 1 165 ? 6.863 53.125 -5.98 1 31.56 165 ALA A C 1
ATOM 1199 O O . ALA A 1 165 ? 7.707 52.562 -6.68 1 31.56 165 ALA A O 1
ATOM 1200 N N . MET B 1 1 ? -65.062 18.281 -16.781 1 27.84 1 MET B N 1
ATOM 1201 C CA . MET B 1 1 ? -64.125 18.531 -15.672 1 27.84 1 MET B CA 1
ATOM 1202 C C . MET B 1 1 ? -62.812 17.812 -15.883 1 27.84 1 MET B C 1
ATOM 1204 O O . MET B 1 1 ? -62.781 16.578 -15.984 1 27.84 1 MET B O 1
ATOM 1208 N N . ALA B 1 2 ? -61.938 18.438 -16.625 1 34.53 2 ALA B N 1
ATOM 1209 C CA . ALA B 1 2 ? -60.594 18.047 -17.062 1 34.53 2 ALA B CA 1
ATOM 1210 C C . ALA B 1 2 ? -59.688 17.766 -15.867 1 34.53 2 ALA B C 1
ATOM 1212 O O . ALA B 1 2 ? -59.531 18.609 -14.992 1 34.53 2 ALA B O 1
ATOM 1213 N N . GLU B 1 3 ? -59.562 16.516 -15.383 1 29.77 3 GLU B N 1
ATOM 1214 C CA . GLU B 1 3 ? -58.625 16.109 -14.328 1 29.77 3 GLU B CA 1
ATOM 1215 C C . GLU B 1 3 ? -57.188 16.406 -14.719 1 29.77 3 GLU B C 1
ATOM 1217 O O . GLU B 1 3 ? -56.688 15.93 -15.758 1 29.77 3 GLU B O 1
ATOM 1222 N N . ALA B 1 4 ? -56.719 17.547 -14.344 1 34.75 4 ALA B N 1
ATOM 1223 C CA . ALA B 1 4 ? -55.281 17.891 -14.414 1 34.75 4 ALA B CA 1
ATOM 1224 C C . ALA B 1 4 ? -54.438 16.797 -13.781 1 34.75 4 ALA B C 1
ATOM 1226 O O . ALA B 1 4 ? -54.594 16.5 -12.594 1 34.75 4 ALA B O 1
ATOM 1227 N N . GLN B 1 5 ? -54.125 15.742 -14.492 1 31.33 5 GLN B N 1
ATOM 1228 C CA . GLN B 1 5 ? -53.125 14.766 -14.086 1 31.33 5 GLN B CA 1
ATOM 1229 C C . GLN B 1 5 ? -51.812 15.453 -13.711 1 31.33 5 GLN B C 1
ATOM 1231 O O . GLN B 1 5 ? -51.188 16.141 -14.531 1 31.33 5 GLN B O 1
ATOM 1236 N N . ASN B 1 6 ? -51.75 16.078 -12.484 1 30.47 6 ASN B N 1
ATOM 1237 C CA . ASN B 1 6 ? -50.469 16.5 -11.922 1 30.47 6 ASN B CA 1
ATOM 1238 C C . ASN B 1 6 ? -49.406 15.461 -12.141 1 30.47 6 ASN B C 1
ATOM 1240 O O . ASN B 1 6 ? -49.469 14.352 -11.602 1 30.47 6 ASN B O 1
ATOM 1244 N N . ASN B 1 7 ? -48.938 15.328 -13.383 1 34 7 ASN B N 1
ATOM 1245 C CA . ASN B 1 7 ? -47.656 14.664 -13.609 1 34 7 ASN B CA 1
ATOM 1246 C C . ASN B 1 7 ? -46.625 15.031 -12.531 1 34 7 ASN B C 1
ATOM 1248 O O . ASN B 1 7 ? -46.156 16.156 -12.484 1 34 7 ASN B O 1
ATOM 1252 N N . GLY B 1 8 ? -46.906 14.68 -11.281 1 32.16 8 GLY B N 1
ATOM 1253 C CA . GLY B 1 8 ? -45.844 14.734 -10.312 1 32.16 8 GLY B CA 1
ATOM 1254 C C . GLY B 1 8 ? -44.5 14.336 -10.891 1 32.16 8 GLY B C 1
ATOM 1255 O O . GLY B 1 8 ? -44.312 13.188 -11.312 1 32.16 8 GLY B O 1
ATOM 1256 N N . ASP B 1 9 ? -43.938 15.164 -11.766 1 33.94 9 ASP B N 1
ATOM 1257 C CA . ASP B 1 9 ? -42.531 15.039 -12.031 1 33.94 9 ASP B CA 1
ATOM 1258 C C . ASP B 1 9 ? -41.75 14.609 -10.781 1 33.94 9 ASP B C 1
ATOM 1260 O O . ASP B 1 9 ? -41.656 15.375 -9.812 1 33.94 9 ASP B O 1
ATOM 1264 N N . GLY B 1 10 ? -42.156 13.516 -10.219 1 33.22 10 GLY B N 1
ATOM 1265 C CA . GLY B 1 10 ? -41.25 12.969 -9.211 1 33.22 10 GLY B CA 1
ATOM 1266 C C . GLY B 1 10 ? -39.812 13.312 -9.469 1 33.22 10 GLY B C 1
ATOM 1267 O O . GLY B 1 10 ? -39.188 12.836 -10.43 1 33.22 10 GLY B O 1
ATOM 1268 N N . ALA B 1 11 ? -39.531 14.586 -9.312 1 33 11 ALA B N 1
ATOM 1269 C CA . ALA B 1 11 ? -38.094 14.852 -9.109 1 33 11 ALA B CA 1
ATOM 1270 C C . ALA B 1 11 ? -37.438 13.68 -8.398 1 33 11 ALA B C 1
ATOM 1272 O O . ALA B 1 11 ? -37.812 13.32 -7.281 1 33 11 ALA B O 1
ATOM 1273 N N . GLU B 1 12 ? -37.375 12.594 -9.039 1 34.41 12 GLU B N 1
ATOM 1274 C CA . GLU B 1 12 ? -36.344 11.703 -8.508 1 34.41 12 GLU B CA 1
ATOM 1275 C C . GLU B 1 12 ? -35.25 12.484 -7.777 1 34.41 12 GLU B C 1
ATOM 1277 O O . GLU B 1 12 ? -34.625 13.352 -8.367 1 34.41 12 GLU B O 1
ATOM 1282 N N . ASN B 1 13 ? -35.625 13.156 -6.68 1 31.91 13 ASN B N 1
ATOM 1283 C CA . ASN B 1 13 ? -34.625 13.562 -5.719 1 31.91 13 ASN B CA 1
ATOM 1284 C C . ASN B 1 13 ? -33.344 12.719 -5.855 1 31.91 13 ASN B C 1
ATOM 1286 O O . ASN B 1 13 ? -33.312 11.57 -5.402 1 31.91 13 ASN B O 1
ATOM 1290 N N . ASN B 1 14 ? -32.969 12.469 -7.031 1 34.47 14 ASN B N 1
ATOM 1291 C CA . ASN B 1 14 ? -31.547 12.18 -7.23 1 34.47 14 ASN B CA 1
ATOM 1292 C C . ASN B 1 14 ? -30.688 12.812 -6.133 1 34.47 14 ASN B C 1
ATOM 1294 O O . ASN B 1 14 ? -30.375 14 -6.188 1 34.47 14 ASN B O 1
ATOM 1298 N N . ASP B 1 15 ? -31.25 12.992 -4.941 1 37.75 15 ASP B N 1
ATOM 1299 C CA . ASP B 1 15 ? -30.312 13.336 -3.879 1 37.75 15 ASP B CA 1
ATOM 1300 C C . ASP B 1 15 ? -28.875 13.094 -4.32 1 37.75 15 ASP B C 1
ATOM 1302 O O . ASP B 1 15 ? -28.438 11.945 -4.426 1 37.75 15 ASP B O 1
ATOM 1306 N N . GLY B 1 16 ? -28.422 13.578 -5.402 1 42.97 16 GLY B N 1
ATOM 1307 C CA . GLY B 1 16 ? -27.156 13.742 -6.121 1 42.97 16 GLY B CA 1
ATOM 1308 C C . GLY B 1 16 ? -25.938 13.531 -5.25 1 42.97 16 GLY B C 1
ATOM 1309 O O . GLY B 1 16 ? -25.359 14.492 -4.734 1 42.97 16 GLY B O 1
ATOM 1310 N N . ALA B 1 17 ? -26.062 12.82 -4.25 1 50 17 ALA B N 1
ATOM 1311 C CA . ALA B 1 17 ? -24.891 12.562 -3.412 1 50 17 ALA B CA 1
ATOM 1312 C C . ALA B 1 17 ? -23.609 12.727 -4.207 1 50 17 ALA B C 1
ATOM 1314 O O . ALA B 1 17 ? -23.453 12.156 -5.289 1 50 17 ALA B O 1
ATOM 1315 N N . LYS B 1 18 ? -23.188 13.969 -4.262 1 64.31 18 LYS B N 1
ATOM 1316 C CA . LYS B 1 18 ? -21.922 14.352 -4.898 1 64.31 18 LYS B CA 1
ATOM 1317 C C . LYS B 1 18 ? -20.922 13.211 -4.84 1 64.31 18 LYS B C 1
ATOM 1319 O O . LYS B 1 18 ? -20.641 12.672 -3.768 1 64.31 18 LYS B O 1
ATOM 1324 N N . ALA B 1 19 ? -20.719 12.594 -5.988 1 82.25 19 ALA B N 1
ATOM 1325 C CA . ALA B 1 19 ? -19.734 11.531 -6.105 1 82.25 19 ALA B CA 1
ATOM 1326 C C . ALA B 1 19 ? -18.375 11.977 -5.543 1 82.25 19 ALA B C 1
ATOM 1328 O O . ALA B 1 19 ? -17.922 13.078 -5.828 1 82.25 19 ALA B O 1
ATOM 1329 N N . VAL B 1 20 ? -18.047 11.383 -4.477 1 91.62 20 VAL B N 1
ATOM 1330 C CA . VAL B 1 20 ? -16.719 11.648 -3.912 1 91.62 20 VAL B CA 1
ATOM 1331 C C . VAL B 1 20 ? -15.641 11.148 -4.871 1 91.62 20 VAL B C 1
ATOM 1333 O O . VAL B 1 20 ? -15.703 10.016 -5.348 1 91.62 20 VAL B O 1
ATOM 1336 N N . THR B 1 21 ? -14.766 12.07 -5.289 1 93.25 21 THR B N 1
ATOM 1337 C CA . THR B 1 21 ? -13.641 11.688 -6.141 1 93.25 21 THR B CA 1
ATOM 1338 C C . THR B 1 21 ? -12.336 11.734 -5.359 1 93.25 21 THR B C 1
ATOM 1340 O O . THR B 1 21 ? -12.133 12.625 -4.523 1 93.25 21 THR B O 1
ATOM 1343 N N . PHE B 1 22 ? -11.531 10.805 -5.648 1 95.56 22 PHE B N 1
ATOM 1344 C CA . PHE B 1 22 ? -10.211 10.766 -5.035 1 95.56 22 PHE B CA 1
ATOM 1345 C C . PHE B 1 22 ? -9.133 11.102 -6.059 1 95.56 22 PHE B C 1
ATOM 1347 O O . PHE B 1 22 ? -9.195 10.648 -7.203 1 95.56 22 PHE B O 1
ATOM 1354 N N . SER B 1 23 ? -8.125 11.852 -5.668 1 93.94 23 SER B N 1
ATOM 1355 C CA . SER B 1 23 ? -7.09 12.305 -6.59 1 93.94 23 SER B CA 1
ATOM 1356 C C . SER B 1 23 ? -5.805 11.5 -6.414 1 93.94 23 SER B C 1
ATOM 1358 O O . SER B 1 23 ? -4.93 11.516 -7.281 1 93.94 23 SER B O 1
ATOM 1360 N N . ALA B 1 24 ? -5.727 10.836 -5.223 1 93.56 24 ALA B N 1
ATOM 1361 C CA . ALA B 1 24 ? -4.504 10.062 -4.988 1 93.56 24 ALA B CA 1
ATOM 1362 C C . ALA B 1 24 ? -4.785 8.844 -4.109 1 93.56 24 ALA B C 1
ATOM 1364 O O . ALA B 1 24 ? -5.664 8.883 -3.248 1 93.56 24 ALA B O 1
ATOM 1365 N N . PHE B 1 25 ? -4.117 7.832 -4.371 1 95.81 25 PHE B N 1
ATOM 1366 C CA . PHE B 1 25 ? -4.031 6.621 -3.561 1 95.81 25 PHE B CA 1
ATOM 1367 C C . PHE B 1 25 ? -2.58 6.184 -3.4 1 95.81 25 PHE B C 1
ATOM 1369 O O . PHE B 1 25 ? -1.895 5.91 -4.387 1 95.81 25 PHE B O 1
ATOM 1376 N N . LYS B 1 26 ? -2.121 6.141 -2.184 1 94.5 26 LYS B N 1
ATOM 1377 C CA . LYS B 1 26 ? -0.723 5.781 -1.959 1 94.5 26 LYS B CA 1
ATOM 1378 C C . LYS B 1 26 ? -0.55 5.047 -0.633 1 94.5 26 LYS B C 1
ATOM 1380 O O . LYS B 1 26 ? -1.063 5.484 0.398 1 94.5 26 LYS B O 1
ATOM 1385 N N . PRO B 1 27 ? 0.142 3.91 -0.646 1 95.38 27 PRO B N 1
ATOM 1386 C CA . PRO B 1 27 ? 0.539 3.33 0.64 1 95.38 27 PRO B CA 1
ATOM 1387 C C . PRO B 1 27 ? 1.498 4.227 1.42 1 95.38 27 PRO B C 1
ATOM 1389 O O . PRO B 1 27 ? 2.344 4.898 0.824 1 95.38 27 PRO B O 1
ATOM 1392 N N . GLU B 1 28 ? 1.307 4.227 2.699 1 91.75 28 GLU B N 1
ATOM 1393 C CA . GLU B 1 28 ? 2.174 4.984 3.598 1 91.75 28 GLU B CA 1
ATOM 1394 C C . GLU B 1 28 ? 2.914 4.059 4.559 1 91.75 28 GLU B C 1
ATOM 1396 O O . GLU B 1 28 ? 2.287 3.299 5.305 1 91.75 28 GLU B O 1
ATOM 1401 N N . LEU B 1 29 ? 4.191 4.133 4.531 1 90.69 29 LEU B N 1
ATOM 1402 C CA . LEU B 1 29 ? 5.043 3.377 5.445 1 90.69 29 LEU B CA 1
ATOM 1403 C C . LEU B 1 29 ? 5.543 4.262 6.582 1 90.69 29 LEU B C 1
ATOM 1405 O O . LEU B 1 29 ? 5.977 5.391 6.348 1 90.69 29 LEU B O 1
ATOM 1409 N N . VAL B 1 30 ? 5.492 3.744 7.73 1 87.31 30 VAL B N 1
ATOM 1410 C CA . VAL B 1 30 ? 5.961 4.48 8.898 1 87.31 30 VAL B CA 1
ATOM 1411 C C . VAL B 1 30 ? 7.324 3.949 9.336 1 87.31 30 VAL B C 1
ATOM 1413 O O . VAL B 1 30 ? 7.5 2.742 9.508 1 87.31 30 VAL B O 1
ATOM 1416 N N . VAL B 1 31 ? 8.227 4.848 9.461 1 87.19 31 VAL B N 1
ATOM 1417 C CA . VAL B 1 31 ? 9.555 4.461 9.914 1 87.19 31 VAL B CA 1
ATOM 1418 C C . VAL B 1 31 ? 9.93 5.246 11.164 1 87.19 31 VAL B C 1
ATOM 1420 O O . VAL B 1 31 ? 9.391 6.328 11.406 1 87.19 31 VAL B O 1
ATOM 1423 N N . ASP B 1 32 ? 10.789 4.691 11.906 1 82.94 32 ASP B N 1
ATOM 1424 C CA . ASP B 1 32 ? 11.203 5.34 13.148 1 82.94 32 ASP B CA 1
ATOM 1425 C C . ASP B 1 32 ? 12.109 6.535 12.859 1 82.94 32 ASP B C 1
ATOM 1427 O O . ASP B 1 32 ? 12.875 6.52 11.898 1 82.94 32 ASP B O 1
ATOM 1431 N N . PHE B 1 33 ? 12 7.578 13.703 1 75.88 33 PHE B N 1
ATOM 1432 C CA . PHE B 1 33 ? 12.977 8.664 13.672 1 75.88 33 PHE B CA 1
ATOM 1433 C C . PHE B 1 33 ? 14.359 8.164 14.078 1 75.88 33 PHE B C 1
ATOM 1435 O O . PHE B 1 33 ? 14.492 7.367 15.008 1 75.88 33 PHE B O 1
ATOM 1442 N N . PRO B 1 34 ? 15.367 8.664 13.328 1 76.06 34 PRO B N 1
ATOM 1443 C CA . PRO B 1 34 ? 15.508 9.484 12.125 1 76.06 34 PRO B CA 1
ATOM 1444 C C . PRO B 1 34 ? 15.812 8.664 10.875 1 76.06 34 PRO B C 1
ATOM 1446 O O . PRO B 1 34 ? 16.703 9.023 10.094 1 76.06 34 PRO B O 1
ATOM 1449 N N . LYS B 1 35 ? 14.992 7.594 10.602 1 84.06 35 LYS B N 1
ATOM 1450 C CA . LYS B 1 35 ? 15.375 6.586 9.617 1 84.06 35 LYS B CA 1
ATOM 1451 C C . LYS B 1 35 ? 14.797 6.902 8.242 1 84.06 35 LYS B C 1
ATOM 1453 O O . LYS B 1 35 ? 14.945 6.117 7.305 1 84.06 35 LYS B O 1
ATOM 1458 N N . ALA B 1 36 ? 14.227 8.031 8.094 1 88.19 36 ALA B N 1
ATOM 1459 C CA . ALA B 1 36 ? 13.562 8.336 6.828 1 88.19 36 ALA B CA 1
ATOM 1460 C C . ALA B 1 36 ? 14.578 8.422 5.688 1 88.19 36 ALA B C 1
ATOM 1462 O O . ALA B 1 36 ? 14.352 7.871 4.605 1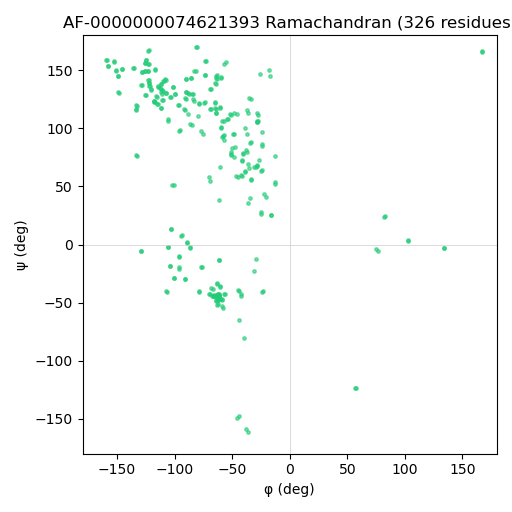 88.19 36 ALA B O 1
ATOM 1463 N N . VAL B 1 37 ? 15.633 9.055 5.961 1 91.25 37 VAL B N 1
ATOM 1464 C CA . VAL B 1 37 ? 16.641 9.242 4.926 1 91.25 37 VAL B CA 1
ATOM 1465 C C . VAL B 1 37 ? 17.266 7.898 4.562 1 91.25 37 VAL B C 1
ATOM 1467 O O . VAL B 1 37 ? 17.453 7.594 3.381 1 91.25 37 VAL B O 1
ATOM 1470 N N . ASP B 1 38 ? 17.578 7.125 5.547 1 93.88 38 ASP B N 1
ATOM 1471 C CA . ASP B 1 38 ? 18.125 5.789 5.312 1 93.88 38 ASP B CA 1
ATOM 1472 C C . ASP B 1 38 ? 17.141 4.918 4.547 1 93.88 38 ASP B C 1
ATOM 1474 O O . ASP B 1 38 ? 17.531 4.152 3.664 1 93.88 38 ASP B O 1
ATOM 1478 N N . ALA B 1 39 ? 15.938 5.012 4.945 1 93.81 39 ALA B N 1
ATOM 1479 C CA . ALA B 1 39 ? 14.898 4.246 4.254 1 93.81 39 ALA B CA 1
ATOM 1480 C C . ALA B 1 39 ? 14.812 4.648 2.783 1 93.81 39 ALA B C 1
ATOM 1482 O O . ALA B 1 39 ? 14.734 3.789 1.902 1 93.81 39 ALA B O 1
ATOM 1483 N N . MET B 1 40 ? 14.797 5.914 2.539 1 96.19 40 MET B N 1
ATOM 1484 C CA . MET B 1 40 ? 14.758 6.398 1.163 1 96.19 40 MET B CA 1
ATOM 1485 C C . MET B 1 40 ? 15.93 5.848 0.356 1 96.19 40 MET B C 1
ATOM 1487 O O . MET B 1 40 ? 15.758 5.445 -0.796 1 96.19 40 MET B O 1
ATOM 1491 N N . ALA B 1 41 ? 17.062 5.855 0.98 1 96.44 41 ALA B N 1
ATOM 1492 C CA . ALA B 1 41 ? 18.266 5.336 0.328 1 96.44 41 ALA B CA 1
ATOM 1493 C C . ALA B 1 41 ? 18.109 3.848 0.017 1 96.44 41 ALA B C 1
ATOM 1495 O O . ALA B 1 41 ? 18.531 3.387 -1.052 1 96.44 41 ALA B O 1
ATOM 1496 N N . PHE B 1 42 ? 17.594 3.121 0.915 1 96.62 42 PHE B N 1
ATOM 1497 C CA . PHE B 1 42 ? 17.359 1.7 0.69 1 96.62 42 PHE B CA 1
ATOM 1498 C C . PHE B 1 42 ? 16.438 1.489 -0.509 1 96.62 42 PHE B C 1
ATOM 1500 O O . PHE B 1 42 ? 16.75 0.691 -1.397 1 96.62 42 PHE B O 1
ATOM 1507 N N . TYR B 1 43 ? 15.242 2.162 -0.515 1 97.62 43 TYR B N 1
ATOM 1508 C CA . TYR B 1 43 ? 14.258 1.944 -1.568 1 97.62 43 TYR B CA 1
ATOM 1509 C C . TYR B 1 43 ? 14.805 2.369 -2.924 1 97.62 43 TYR B C 1
ATOM 1511 O O . TYR B 1 43 ? 14.445 1.79 -3.953 1 97.62 43 TYR B O 1
ATOM 1519 N N . LYS B 1 44 ? 15.625 3.395 -2.941 1 97.25 44 LYS B N 1
ATOM 1520 C CA . LYS B 1 44 ? 16.312 3.773 -4.172 1 97.25 44 LYS B CA 1
ATOM 1521 C C . LYS B 1 44 ? 17.266 2.674 -4.637 1 97.25 44 LYS B C 1
ATOM 1523 O O . LYS B 1 44 ? 17.234 2.262 -5.797 1 97.25 44 LYS B O 1
ATOM 1528 N N . ALA B 1 45 ? 18.031 2.191 -3.771 1 96.88 45 ALA B N 1
ATOM 1529 C CA . ALA B 1 45 ? 19.047 1.192 -4.09 1 96.88 45 ALA B CA 1
ATOM 1530 C C . ALA B 1 45 ? 18.406 -0.146 -4.445 1 96.88 45 ALA B C 1
ATOM 1532 O O . ALA B 1 45 ? 18.844 -0.818 -5.383 1 96.88 45 ALA B O 1
ATOM 1533 N N . ALA B 1 46 ? 17.406 -0.547 -3.713 1 97 46 ALA B N 1
ATOM 1534 C CA . ALA B 1 46 ? 16.828 -1.875 -3.854 1 97 46 ALA B CA 1
ATOM 1535 C C . ALA B 1 46 ? 15.891 -1.935 -5.062 1 97 46 ALA B C 1
ATOM 1537 O O . ALA B 1 46 ? 15.891 -2.918 -5.805 1 97 46 ALA B O 1
ATOM 1538 N N . PHE B 1 47 ? 15.086 -0.842 -5.27 1 97.44 47 PHE B N 1
ATOM 1539 C CA . PHE B 1 47 ? 13.984 -0.979 -6.211 1 97.44 47 PHE B CA 1
ATOM 1540 C C . PHE B 1 47 ? 13.992 0.154 -7.23 1 97.44 47 PHE B C 1
ATOM 1542 O O . PHE B 1 47 ? 13.172 0.182 -8.148 1 97.44 47 PHE B O 1
ATOM 1549 N N . GLY B 1 48 ? 14.875 1.113 -7.051 1 96.5 48 GLY B N 1
ATOM 1550 C CA . GLY B 1 48 ? 14.969 2.223 -7.984 1 96.5 48 GLY B CA 1
ATOM 1551 C C . GLY B 1 48 ? 13.945 3.311 -7.719 1 96.5 48 GLY B C 1
ATOM 1552 O O . GLY B 1 48 ? 13.539 4.023 -8.641 1 96.5 48 GLY B O 1
ATOM 1553 N N . ALA B 1 49 ? 13.469 3.396 -6.508 1 97.5 49 ALA B N 1
ATOM 1554 C CA . ALA B 1 49 ? 12.508 4.438 -6.148 1 97.5 49 ALA B CA 1
ATOM 1555 C C . ALA B 1 49 ? 13.133 5.824 -6.289 1 97.5 49 ALA B C 1
ATOM 1557 O O . ALA B 1 49 ? 14.305 6.02 -5.977 1 97.5 49 ALA B O 1
ATOM 1558 N N . VAL B 1 50 ? 12.281 6.809 -6.703 1 97 50 VAL B N 1
ATOM 1559 C CA . VAL B 1 50 ? 12.742 8.18 -6.91 1 97 50 VAL B CA 1
ATOM 1560 C C . VAL B 1 50 ? 11.969 9.125 -6 1 97 50 VAL B C 1
ATOM 1562 O O . VAL B 1 50 ? 10.734 9.094 -5.957 1 97 50 VAL B O 1
ATOM 1565 N N . GLU B 1 51 ? 12.672 9.961 -5.367 1 95.88 51 GLU B N 1
ATOM 1566 C CA . GLU B 1 51 ? 12.023 10.945 -4.496 1 95.88 51 GLU B CA 1
ATOM 1567 C C . GLU B 1 51 ? 11.234 11.961 -5.305 1 95.88 51 GLU B C 1
ATOM 1569 O O . GLU B 1 51 ? 11.742 12.531 -6.273 1 95.88 51 GLU B O 1
ATOM 1574 N N . VAL B 1 52 ? 10.055 12.195 -4.852 1 95 52 VAL B N 1
ATOM 1575 C CA . VAL B 1 52 ? 9.18 13.164 -5.504 1 95 52 VAL B CA 1
ATOM 1576 C C . VAL B 1 52 ? 9.07 14.422 -4.645 1 95 52 VAL B C 1
ATOM 1578 O O . VAL B 1 52 ? 8.992 15.539 -5.168 1 95 52 VAL B O 1
ATOM 1581 N N . SER B 1 53 ? 8.977 14.242 -3.381 1 90.88 53 SER B N 1
ATOM 1582 C CA . SER B 1 53 ? 8.875 15.344 -2.43 1 90.88 53 SER B CA 1
ATOM 1583 C C . SER B 1 53 ? 9.289 14.898 -1.028 1 90.88 53 SER B C 1
ATOM 1585 O O . SER B 1 53 ? 9.352 13.703 -0.742 1 90.88 53 SER B O 1
ATOM 1587 N N . ARG B 1 54 ? 9.648 15.891 -0.217 1 89.62 54 ARG B N 1
ATOM 1588 C CA . ARG B 1 54 ? 9.945 15.633 1.187 1 89.62 54 ARG B CA 1
ATOM 1589 C C . ARG B 1 54 ? 9.508 16.797 2.068 1 89.62 54 ARG B C 1
ATOM 1591 O O . ARG B 1 54 ? 9.367 17.922 1.592 1 89.62 54 ARG B O 1
ATOM 1598 N N . VAL B 1 55 ? 9.18 16.484 3.279 1 83.25 55 VAL B N 1
ATOM 1599 C CA . VAL B 1 55 ? 8.875 17.469 4.316 1 83.25 55 VAL B CA 1
ATOM 1600 C C . VAL B 1 55 ? 9.922 17.391 5.426 1 83.25 55 VAL B C 1
ATOM 1602 O O . VAL B 1 55 ? 10.148 16.328 5.996 1 83.25 55 VAL B O 1
ATOM 1605 N N . THR B 1 56 ? 10.531 18.484 5.605 1 82.31 56 THR B N 1
ATOM 1606 C CA . THR B 1 56 ? 11.57 18.516 6.629 1 82.31 56 THR B CA 1
ATOM 1607 C C . THR B 1 56 ? 11.133 19.406 7.797 1 82.31 56 THR B C 1
ATOM 1609 O O . THR B 1 56 ? 10.32 20.312 7.629 1 82.31 56 THR B O 1
ATOM 1612 N N . GLU B 1 57 ? 11.281 18.844 9.016 1 68.56 57 GLU B N 1
ATOM 1613 C CA . GLU B 1 57 ? 11.023 19.688 10.18 1 68.56 57 GLU B CA 1
ATOM 1614 C C . GLU B 1 57 ? 11.93 20.906 10.18 1 68.56 57 GLU B C 1
ATOM 1616 O O . GLU B 1 57 ? 13.125 20.812 9.922 1 68.56 57 GLU B O 1
ATOM 1621 N N . SER B 1 58 ? 11.211 22.031 9.852 1 57.53 58 SER B N 1
ATOM 1622 C CA . SER B 1 58 ? 12.047 23.203 10.039 1 57.53 58 SER B CA 1
ATOM 1623 C C . SER B 1 58 ? 12.805 23.156 11.359 1 57.53 58 SER B C 1
ATOM 1625 O O . SER B 1 58 ? 12.477 22.344 12.234 1 57.53 58 SER B O 1
ATOM 1627 N N . LYS B 1 59 ? 13.133 24.375 12.039 1 50.72 59 LYS B N 1
ATOM 1628 C CA . LYS B 1 59 ? 14.109 24.734 13.055 1 50.72 59 LYS B CA 1
ATOM 1629 C C . LYS B 1 59 ? 13.758 24.125 14.406 1 50.72 59 LYS B C 1
ATOM 1631 O O . LYS B 1 59 ? 12.867 24.625 15.102 1 50.72 59 LYS B O 1
ATOM 1636 N N . ARG B 1 60 ? 13.602 22.734 14.68 1 48.31 60 ARG B N 1
ATOM 1637 C CA . ARG B 1 60 ? 13.734 22.781 16.125 1 48.31 60 ARG B CA 1
ATOM 1638 C C . ARG B 1 60 ? 14.773 23.828 16.547 1 48.31 60 ARG B C 1
ATOM 1640 O O . ARG B 1 60 ? 15.461 24.391 15.695 1 48.31 60 ARG B O 1
ATOM 1647 N N . LYS B 1 61 ? 15.289 23.594 18.016 1 47.06 61 LYS B N 1
ATOM 1648 C CA . LYS B 1 61 ? 16.188 24.547 18.641 1 47.06 61 LYS B CA 1
ATOM 1649 C C . LYS B 1 61 ? 17.438 24.781 17.812 1 47.06 61 LYS B C 1
ATOM 1651 O O . LYS B 1 61 ? 17.812 23.922 17 1 47.06 61 LYS B O 1
ATOM 1656 N N . ALA B 1 62 ? 18.109 25.891 17.984 1 48 62 ALA B N 1
ATOM 1657 C CA . ALA B 1 62 ? 19.391 26.453 17.578 1 48 62 ALA B CA 1
ATOM 1658 C C . ALA B 1 62 ? 20.406 25.375 17.234 1 48 62 ALA B C 1
ATOM 1660 O O . ALA B 1 62 ? 21.203 25.516 16.312 1 48 62 ALA B O 1
ATOM 1661 N N . ASP B 1 63 ? 20.438 24.312 18.031 1 48.34 63 ASP B N 1
ATOM 1662 C CA . ASP B 1 63 ? 21.656 23.5 18.047 1 48.34 63 ASP B CA 1
ATOM 1663 C C . ASP B 1 63 ? 21.531 22.297 17.094 1 48.34 63 ASP B C 1
ATOM 1665 O O . ASP B 1 63 ? 22.453 21.5 16.969 1 48.34 63 ASP B O 1
ATOM 1669 N N . GLN B 1 64 ? 20.234 21.891 16.734 1 52.34 64 GLN B N 1
ATOM 1670 C CA . GLN B 1 64 ? 20.281 20.625 16.016 1 52.34 64 GLN B CA 1
ATOM 1671 C C . GLN B 1 64 ? 20.281 20.859 14.508 1 52.34 64 GLN B C 1
ATOM 1673 O O . GLN B 1 64 ? 19.344 21.469 13.969 1 52.34 64 GLN B O 1
ATOM 1678 N N . GLU B 1 65 ? 21.422 20.828 13.805 1 54.62 65 GLU B N 1
ATOM 1679 C CA . GLU B 1 65 ? 21.875 21.031 12.43 1 54.62 65 GLU B CA 1
ATOM 1680 C C . GLU B 1 65 ? 20.891 20.438 11.422 1 54.62 65 GLU B C 1
ATOM 1682 O O . GLU B 1 65 ? 20.578 21.062 10.414 1 54.62 65 GLU B O 1
ATOM 1687 N N . ILE B 1 66 ? 20.938 19.062 11.18 1 54.56 66 ILE B N 1
ATOM 1688 C CA . ILE B 1 66 ? 20.422 18.5 9.938 1 54.56 66 ILE B CA 1
ATOM 1689 C C . ILE B 1 66 ? 18.906 18.391 10 1 54.56 66 ILE B C 1
ATOM 1691 O O . ILE B 1 66 ? 18.359 17.781 10.93 1 54.56 66 ILE B O 1
ATOM 1695 N N . PRO B 1 67 ? 18.188 19.156 9.266 1 63.72 67 PRO B N 1
ATOM 1696 C CA . PRO B 1 67 ? 16.734 19.078 9.219 1 63.72 67 PRO B CA 1
ATOM 1697 C C . PRO B 1 67 ? 16.219 17.641 9.086 1 63.72 67 PRO B C 1
ATOM 1699 O O . PRO B 1 67 ? 16.734 16.875 8.258 1 63.72 67 PRO B O 1
ATOM 1702 N N . ALA B 1 68 ? 15.578 17.188 10.117 1 77.31 68 ALA B N 1
ATOM 1703 C CA . ALA B 1 68 ? 15.055 15.828 10.156 1 77.31 68 ALA B CA 1
ATOM 1704 C C . ALA B 1 68 ? 13.891 15.664 9.18 1 77.31 68 ALA B C 1
ATOM 1706 O O . ALA B 1 68 ? 13.008 16.516 9.109 1 77.31 68 ALA B O 1
ATOM 1707 N N . VAL B 1 69 ? 14.039 14.805 8.164 1 79.94 69 VAL B N 1
ATOM 1708 C CA . VAL B 1 69 ? 12.953 14.469 7.246 1 79.94 69 VAL B CA 1
ATOM 1709 C C . VAL B 1 69 ? 11.797 13.844 8.016 1 79.94 69 VAL B C 1
ATOM 1711 O O . VAL B 1 69 ? 11.961 12.82 8.68 1 79.94 69 VAL B O 1
ATOM 1714 N N . LEU B 1 70 ? 10.648 14.508 7.992 1 82.75 70 LEU B N 1
ATOM 1715 C CA . LEU B 1 70 ? 9.461 14.031 8.695 1 82.75 70 LEU B CA 1
ATOM 1716 C C . LEU B 1 70 ? 8.609 13.148 7.785 1 82.75 70 LEU B C 1
ATOM 1718 O O . LEU B 1 70 ? 7.887 12.273 8.266 1 82.75 70 LEU B O 1
ATOM 1722 N N . ALA B 1 71 ? 8.688 13.445 6.484 1 87.88 71 ALA B N 1
ATOM 1723 C CA . ALA B 1 71 ? 7.906 12.703 5.5 1 87.88 71 ALA B CA 1
ATOM 1724 C C . ALA B 1 71 ? 8.523 12.82 4.105 1 87.88 71 ALA B C 1
ATOM 1726 O O . ALA B 1 71 ? 9.195 13.812 3.803 1 87.88 71 ALA B O 1
ATOM 1727 N N . ALA B 1 72 ? 8.289 11.859 3.291 1 92.75 72 ALA B N 1
ATOM 1728 C CA . ALA B 1 72 ? 8.742 11.875 1.902 1 92.75 72 ALA B CA 1
ATOM 1729 C C . ALA B 1 72 ? 7.805 11.062 1.012 1 92.75 72 ALA B C 1
ATOM 1731 O O . ALA B 1 72 ? 7.156 10.125 1.476 1 92.75 72 ALA B O 1
ATOM 1732 N N . GLN B 1 73 ? 7.727 11.469 -0.173 1 94.44 73 GLN B N 1
ATOM 1733 C CA . GLN B 1 73 ? 7.031 10.695 -1.2 1 94.44 73 GLN B CA 1
ATOM 1734 C C . GLN B 1 73 ? 8.016 10.148 -2.234 1 94.44 73 GLN B C 1
ATOM 1736 O O . GLN B 1 73 ? 8.883 10.875 -2.719 1 94.44 73 GLN B O 1
ATOM 1741 N N . LEU B 1 74 ? 7.879 8.914 -2.559 1 97.06 74 LEU B N 1
ATOM 1742 C CA . LEU B 1 74 ? 8.734 8.234 -3.527 1 97.06 74 LEU B CA 1
ATOM 1743 C C . LEU B 1 74 ? 7.902 7.648 -4.668 1 97.06 74 LEU B C 1
ATOM 1745 O O . LEU B 1 74 ? 6.809 7.125 -4.441 1 97.06 74 LEU B O 1
ATOM 1749 N N . LYS B 1 75 ? 8.453 7.754 -5.824 1 97 75 LYS B N 1
ATOM 1750 C CA . LYS B 1 75 ? 7.812 7.168 -7 1 97 75 LYS B CA 1
ATOM 1751 C C . LYS B 1 75 ? 8.445 5.824 -7.355 1 97 75 LYS B C 1
ATOM 1753 O O . LYS B 1 75 ? 9.664 5.699 -7.391 1 97 75 LYS B O 1
ATOM 1758 N N . LEU B 1 76 ? 7.691 4.84 -7.535 1 96.31 76 LEU B N 1
ATOM 1759 C CA . LEU B 1 76 ? 8.055 3.502 -7.988 1 96.31 76 LEU B CA 1
ATOM 1760 C C . LEU B 1 76 ? 7.098 3.014 -9.07 1 96.31 76 LEU B C 1
ATOM 1762 O O . LEU B 1 76 ? 5.902 2.842 -8.812 1 96.31 76 LEU B O 1
ATOM 1766 N N . CYS B 1 77 ? 7.531 2.775 -10.305 1 94.25 77 CYS B N 1
ATOM 1767 C CA . CYS B 1 77 ? 6.691 2.514 -11.469 1 94.25 77 CYS B CA 1
ATOM 1768 C C . CYS B 1 77 ? 5.715 3.66 -11.703 1 94.25 77 CYS B C 1
ATOM 1770 O O . CYS B 1 77 ? 6.129 4.809 -11.875 1 94.25 77 CYS B O 1
ATOM 1772 N N . SER B 1 78 ? 4.488 3.373 -11.742 1 91.25 78 SER B N 1
ATOM 1773 C CA . SER B 1 78 ? 3.508 4.426 -12 1 91.25 78 SER B CA 1
ATOM 1774 C C . SER B 1 78 ? 2.805 4.848 -10.711 1 91.25 78 SER B C 1
ATOM 1776 O O . SER B 1 78 ? 1.809 5.57 -10.75 1 91.25 78 SER B O 1
ATOM 1778 N N . SER B 1 79 ? 3.338 4.449 -9.617 1 94.12 79 SER B N 1
ATOM 1779 C CA . SER B 1 79 ? 2.652 4.699 -8.359 1 94.12 79 SER B CA 1
ATOM 1780 C C . SER B 1 79 ? 3.555 5.438 -7.375 1 94.12 79 SER B C 1
ATOM 1782 O O . SER B 1 79 ? 4.773 5.492 -7.562 1 94.12 79 SER B O 1
ATOM 1784 N N . ILE B 1 80 ? 2.941 6.102 -6.391 1 95.06 80 ILE B N 1
ATOM 1785 C CA . ILE B 1 80 ? 3.645 6.812 -5.332 1 95.06 80 ILE B CA 1
ATOM 1786 C C . ILE B 1 80 ? 3.363 6.145 -3.986 1 95.06 80 ILE B C 1
ATOM 1788 O O . ILE B 1 80 ? 2.238 5.719 -3.723 1 95.06 80 ILE B O 1
ATOM 1792 N N . PHE B 1 81 ? 4.367 5.984 -3.225 1 95.69 81 PHE B N 1
ATOM 1793 C CA . PHE B 1 81 ? 4.172 5.648 -1.817 1 95.69 81 PHE B CA 1
ATOM 1794 C C . PHE B 1 81 ? 4.898 6.648 -0.921 1 95.69 81 PHE B C 1
ATOM 1796 O O . PHE B 1 81 ? 5.824 7.328 -1.362 1 95.69 81 PHE B O 1
ATOM 1803 N N . SER B 1 82 ? 4.418 6.758 0.319 1 93.44 82 SER B N 1
ATOM 1804 C CA . SER B 1 82 ? 4.965 7.777 1.206 1 93.44 82 SER B CA 1
ATOM 1805 C C . SER B 1 82 ? 5.641 7.152 2.422 1 93.44 82 SER B C 1
ATOM 1807 O O . SER B 1 82 ? 5.293 6.039 2.824 1 93.44 82 SER B O 1
ATOM 1809 N N . LEU B 1 83 ? 6.594 7.824 2.914 1 91.75 83 LEU B N 1
ATOM 1810 C CA . LEU B 1 83 ? 7.258 7.535 4.18 1 91.75 83 LEU B CA 1
ATOM 1811 C C . LEU B 1 83 ? 6.934 8.602 5.219 1 91.75 83 LEU B C 1
ATOM 1813 O O . LEU B 1 83 ? 6.949 9.797 4.914 1 91.75 83 LEU B O 1
ATOM 1817 N N . THR B 1 84 ? 6.59 8.18 6.363 1 86.62 84 THR B N 1
ATOM 1818 C CA . THR B 1 84 ? 6.371 9.102 7.469 1 86.62 84 THR B CA 1
ATOM 1819 C C . THR B 1 84 ? 7.148 8.656 8.703 1 86.62 84 THR B C 1
ATOM 1821 O O . THR B 1 84 ? 7.195 7.465 9.023 1 86.62 84 THR B O 1
ATOM 1824 N N . VAL B 1 85 ? 7.738 9.648 9.32 1 83.31 85 VAL B N 1
ATOM 1825 C CA . VAL B 1 85 ? 8.523 9.352 10.508 1 83.31 85 VAL B CA 1
ATOM 1826 C C . VAL B 1 85 ? 7.645 9.445 11.75 1 83.31 85 VAL B C 1
ATOM 1828 O O . VAL B 1 85 ? 6.863 10.391 11.898 1 83.31 85 VAL B O 1
ATOM 1831 N N . SER B 1 86 ? 7.578 8.492 12.547 1 74.38 86 SER B N 1
ATOM 1832 C CA . SER B 1 86 ? 6.879 8.531 13.828 1 74.38 86 SER B CA 1
ATOM 1833 C C . SER B 1 86 ? 7.809 8.953 14.953 1 74.38 86 SER B C 1
ATOM 1835 O O . SER B 1 86 ? 8.93 8.453 15.062 1 74.38 86 SER B O 1
ATOM 1837 N N . ALA B 1 87 ? 7.457 10.188 15.578 1 60.28 87 ALA B N 1
ATOM 1838 C CA . ALA B 1 87 ? 8.25 10.609 16.734 1 60.28 87 ALA B CA 1
ATOM 1839 C C . ALA B 1 87 ? 8.109 9.633 17.891 1 60.28 87 ALA B C 1
ATOM 1841 O O . ALA B 1 87 ? 9.016 9.508 18.719 1 60.28 87 ALA B O 1
ATOM 1842 N N . ASP B 1 88 ? 6.867 9.305 18.281 1 54.47 88 ASP B N 1
ATOM 1843 C CA . ASP B 1 88 ? 6.668 8.445 19.453 1 54.47 88 ASP B CA 1
ATOM 1844 C C . ASP B 1 88 ? 6.785 6.969 19.062 1 54.47 88 ASP B C 1
ATOM 1846 O O . ASP B 1 88 ? 6.488 6.59 17.938 1 54.47 88 ASP B O 1
ATOM 1850 N N . ASP B 1 89 ? 7.633 6.379 19.75 1 45.59 89 ASP B N 1
ATOM 1851 C CA . ASP B 1 89 ? 7.812 4.934 19.672 1 45.59 89 ASP B CA 1
ATOM 1852 C C . ASP B 1 89 ? 6.496 4.23 19.344 1 45.59 89 ASP B C 1
ATOM 1854 O O . ASP B 1 89 ? 6.414 3.002 19.391 1 45.59 89 ASP B O 1
ATOM 1858 N N . SER B 1 90 ? 5.465 4.953 19.672 1 45.56 90 SER B N 1
ATOM 1859 C CA . SER B 1 90 ? 4.203 4.234 19.562 1 45.56 90 SER B CA 1
ATOM 1860 C C . SER B 1 90 ? 3.951 3.789 18.125 1 45.56 90 SER B C 1
ATOM 1862 O O . SER B 1 90 ? 3.457 4.566 17.297 1 45.56 90 SER B O 1
ATOM 1864 N N . SER B 1 91 ? 4.938 3.449 17.625 1 43.84 91 SER B N 1
ATOM 1865 C CA . SER B 1 91 ? 4.973 2.916 16.266 1 43.84 91 SER B CA 1
ATOM 1866 C C . SER B 1 91 ? 3.637 2.291 15.891 1 43.84 91 SER B C 1
ATOM 1868 O O . SER B 1 91 ? 2.83 1.955 16.75 1 43.84 91 SER B O 1
ATOM 1870 N N . LEU B 1 92 ? 3.287 2.42 14.555 1 43.72 92 LEU B N 1
ATOM 1871 C CA . LEU B 1 92 ? 2.213 1.718 13.867 1 43.72 92 LEU B CA 1
ATOM 1872 C C . LEU B 1 92 ? 1.912 0.384 14.539 1 43.72 92 LEU B C 1
ATOM 1874 O O . LEU B 1 92 ? 2.793 -0.471 14.656 1 43.72 92 LEU B O 1
ATOM 1878 N N . ALA B 1 93 ? 1.293 0.5 15.68 1 39.59 93 ALA B N 1
ATOM 1879 C CA . ALA B 1 93 ? 0.736 -0.687 16.328 1 39.59 93 ALA B CA 1
ATOM 1880 C C . ALA B 1 93 ? 0.618 -1.844 15.336 1 39.59 93 ALA B C 1
ATOM 1882 O O . ALA B 1 93 ? 0.528 -1.627 14.125 1 39.59 93 ALA B O 1
ATOM 1883 N N . ASN B 1 94 ? 0.84 -2.943 15.922 1 42.78 94 ASN B N 1
ATOM 1884 C CA . ASN B 1 94 ? 0.747 -4.324 15.453 1 42.78 94 ASN B CA 1
ATOM 1885 C C . ASN B 1 94 ? -0.398 -4.504 14.461 1 42.78 94 ASN B C 1
ATOM 1887 O O . ASN B 1 94 ? -1.561 -4.598 14.859 1 42.78 94 ASN B O 1
ATOM 1891 N N . ASN B 1 95 ? -0.558 -3.59 13.648 1 42.56 95 ASN B N 1
ATOM 1892 C CA . ASN B 1 95 ? -1.692 -4.004 12.836 1 42.56 95 ASN B CA 1
ATOM 1893 C C . ASN B 1 95 ? -1.473 -5.391 12.234 1 42.56 95 ASN B C 1
ATOM 1895 O O . ASN B 1 95 ? -0.375 -5.699 11.766 1 42.56 95 ASN B O 1
ATOM 1899 N N . GLU B 1 96 ? -2.117 -6.172 12.719 1 43.66 96 GLU B N 1
ATOM 1900 C CA . GLU B 1 96 ? -2.252 -7.57 12.328 1 43.66 96 GLU B CA 1
ATOM 1901 C C . GLU B 1 96 ? -2.34 -7.715 10.812 1 43.66 96 GLU B C 1
ATOM 1903 O O . GLU B 1 96 ? -2.115 -8.805 10.273 1 43.66 96 GLU B O 1
ATOM 1908 N N . SER B 1 97 ? -3.104 -6.844 10.172 1 50.62 97 SER B N 1
ATOM 1909 C CA . SER B 1 97 ? -3.363 -7.199 8.781 1 50.62 97 SER B CA 1
ATOM 1910 C C . SER B 1 97 ? -2.256 -6.691 7.863 1 50.62 97 SER B C 1
ATOM 1912 O O . SER B 1 97 ? -1.927 -5.504 7.879 1 50.62 97 SER B O 1
ATOM 1914 N N . ALA B 1 98 ? -1.347 -7.566 7.402 1 66.75 98 ALA B N 1
ATOM 1915 C CA . ALA B 1 98 ? -0.086 -7.293 6.715 1 66.75 98 ALA B CA 1
ATOM 1916 C C . ALA B 1 98 ? -0.328 -6.914 5.258 1 66.75 98 ALA B C 1
ATOM 1918 O O . ALA B 1 98 ? -0.977 -7.652 4.516 1 66.75 98 ALA B O 1
ATOM 1919 N N . VAL B 1 99 ? -0.353 -5.621 4.938 1 87.44 99 VAL B N 1
ATOM 1920 C CA . VAL B 1 99 ? -0.225 -5.199 3.545 1 87.44 99 VAL B CA 1
ATOM 1921 C C . VAL B 1 99 ? 1.157 -5.57 3.016 1 87.44 99 VAL B C 1
ATOM 1923 O O . VAL B 1 99 ? 2.176 -5.215 3.615 1 87.44 99 VAL B O 1
ATOM 1926 N N . ALA B 1 100 ? 1.133 -6.43 2.025 1 90.31 100 ALA B N 1
ATOM 1927 C CA . ALA B 1 100 ? 2.391 -6.695 1.332 1 90.31 100 ALA B CA 1
ATOM 1928 C C . ALA B 1 100 ? 2.58 -5.742 0.156 1 90.31 100 ALA B C 1
ATOM 1930 O O . ALA B 1 100 ? 1.612 -5.375 -0.515 1 90.31 100 ALA B O 1
ATOM 1931 N N . LEU B 1 101 ? 3.766 -5.344 -0.049 1 94.69 101 LEU B N 1
ATOM 1932 C CA . LEU B 1 101 ? 4.105 -4.527 -1.209 1 94.69 101 LEU B CA 1
ATOM 1933 C C . LEU B 1 101 ? 4.656 -5.391 -2.34 1 94.69 101 LEU B C 1
ATOM 1935 O O . LEU B 1 101 ? 5.703 -6.027 -2.189 1 94.69 101 LEU B O 1
ATOM 1939 N N . THR B 1 102 ? 3.982 -5.363 -3.494 1 94.12 102 THR B N 1
ATOM 1940 C CA . THR B 1 102 ? 4.312 -6.309 -4.555 1 94.12 102 THR B CA 1
ATOM 1941 C C . THR B 1 102 ? 4.926 -5.586 -5.75 1 94.12 102 THR B C 1
ATOM 1943 O O . THR B 1 102 ? 4.422 -4.547 -6.18 1 94.12 102 THR B O 1
ATOM 1946 N N . LEU B 1 103 ? 5.938 -6.156 -6.301 1 96.06 103 LEU B N 1
ATOM 1947 C CA . LEU B 1 103 ? 6.609 -5.691 -7.512 1 96.06 103 LEU B CA 1
ATOM 1948 C C . LEU B 1 103 ? 6.621 -6.777 -8.578 1 96.06 103 LEU B C 1
ATOM 1950 O O . LEU B 1 103 ? 6.645 -7.969 -8.258 1 96.06 103 LEU B O 1
ATOM 1954 N N . GLU B 1 104 ? 6.605 -6.344 -9.789 1 93.75 104 GLU B N 1
ATOM 1955 C CA . GLU B 1 104 ? 6.742 -7.254 -10.922 1 93.75 104 GLU B CA 1
ATOM 1956 C C . GLU B 1 104 ? 7.938 -6.871 -11.797 1 93.75 104 GLU B C 1
ATOM 1958 O O . GLU B 1 104 ? 8.148 -5.691 -12.078 1 93.75 104 GLU B O 1
ATOM 1963 N N . THR B 1 105 ? 8.672 -7.883 -12.188 1 93.88 105 THR B N 1
ATOM 1964 C CA . THR B 1 105 ? 9.859 -7.672 -13.008 1 93.88 105 THR B CA 1
ATOM 1965 C C . THR B 1 105 ? 10.156 -8.898 -13.867 1 93.88 105 THR B C 1
ATOM 1967 O O . THR B 1 105 ? 9.695 -10 -13.562 1 93.88 105 THR B O 1
ATOM 1970 N N . ASP B 1 106 ? 10.883 -8.688 -14.953 1 90.62 106 ASP B N 1
ATOM 1971 C CA . ASP B 1 106 ? 11.32 -9.797 -15.797 1 90.62 106 ASP B CA 1
ATOM 1972 C C . ASP B 1 106 ? 12.633 -10.391 -15.281 1 90.62 106 ASP B C 1
ATOM 1974 O O . ASP B 1 106 ? 13.086 -11.422 -15.773 1 90.62 106 ASP B O 1
ATOM 1978 N N . ASP B 1 107 ? 13.164 -9.844 -14.281 1 91.62 107 ASP B N 1
ATOM 1979 C CA . ASP B 1 107 ? 14.445 -10.273 -13.727 1 91.62 107 ASP B CA 1
ATOM 1980 C C . ASP B 1 107 ? 14.367 -10.406 -12.203 1 91.62 107 ASP B C 1
ATOM 1982 O O . ASP B 1 107 ? 15 -9.641 -11.477 1 91.62 107 ASP B O 1
ATOM 1986 N N . ILE B 1 108 ? 13.773 -11.461 -11.789 1 92 108 ILE B N 1
ATOM 1987 C CA . ILE B 1 108 ? 13.555 -11.672 -10.359 1 92 108 ILE B CA 1
ATOM 1988 C C . ILE B 1 108 ? 14.898 -11.852 -9.656 1 92 108 ILE B C 1
ATOM 1990 O O . ILE B 1 108 ? 15.125 -11.281 -8.586 1 92 108 ILE B O 1
ATOM 1994 N N . ASP B 1 109 ? 15.75 -12.609 -10.227 1 91.19 109 ASP B N 1
ATOM 1995 C CA . ASP B 1 109 ? 17.031 -12.883 -9.594 1 91.19 109 ASP B CA 1
ATOM 1996 C C . ASP B 1 109 ? 17.844 -11.602 -9.398 1 91.19 109 ASP B C 1
ATOM 1998 O O . ASP B 1 109 ? 18.438 -11.391 -8.336 1 91.19 109 ASP B O 1
ATOM 2002 N N . GLY B 1 110 ? 17.859 -10.789 -10.406 1 94.06 110 GLY B N 1
ATOM 2003 C CA . GLY B 1 110 ? 18.516 -9.508 -10.273 1 94.06 110 GLY B CA 1
ATOM 2004 C C . GLY B 1 110 ? 17.891 -8.617 -9.211 1 94.06 110 GLY B C 1
ATOM 2005 O O . GLY B 1 110 ? 18.609 -7.961 -8.453 1 94.06 110 GLY B O 1
ATOM 2006 N N . ALA B 1 111 ? 16.625 -8.625 -9.227 1 95.44 111 ALA B N 1
ATOM 2007 C CA . ALA B 1 111 ? 15.906 -7.809 -8.25 1 95.44 111 ALA B CA 1
ATOM 2008 C C . ALA B 1 111 ? 16.219 -8.25 -6.828 1 95.44 111 ALA B C 1
ATOM 2010 O O . ALA B 1 111 ? 16.453 -7.422 -5.945 1 95.44 111 ALA B O 1
ATOM 2011 N N . VAL B 1 112 ? 16.219 -9.516 -6.59 1 94.38 112 VAL B N 1
ATOM 2012 C CA . VAL B 1 112 ? 16.5 -10.062 -5.27 1 94.38 112 VAL B CA 1
ATOM 2013 C C . VAL B 1 112 ? 17.922 -9.734 -4.859 1 94.38 112 VAL B C 1
ATOM 2015 O O . VAL B 1 112 ? 18.172 -9.328 -3.721 1 94.38 112 VAL B O 1
ATOM 2018 N N . ALA B 1 113 ? 18.812 -9.883 -5.734 1 94.69 113 ALA B N 1
ATOM 2019 C CA . ALA B 1 113 ? 20.203 -9.57 -5.453 1 94.69 113 ALA B CA 1
ATOM 2020 C C . ALA B 1 113 ? 20.375 -8.109 -5.047 1 94.69 113 ALA B C 1
ATOM 2022 O O . ALA B 1 113 ? 21.047 -7.812 -4.059 1 94.69 113 ALA B O 1
ATOM 2023 N N . LYS B 1 114 ? 19.797 -7.262 -5.773 1 95.94 114 LYS B N 1
ATOM 2024 C CA . LYS B 1 114 ? 19.875 -5.836 -5.473 1 95.94 114 LYS B CA 1
ATOM 2025 C C . LYS B 1 114 ? 19.25 -5.531 -4.105 1 95.94 114 LYS B C 1
ATOM 2027 O O . LYS B 1 114 ? 19.844 -4.789 -3.312 1 95.94 114 LYS B O 1
ATOM 2032 N N . ALA B 1 115 ? 18.141 -6.043 -3.896 1 96.88 115 ALA B N 1
ATOM 2033 C CA . ALA B 1 115 ? 17.438 -5.793 -2.643 1 96.88 115 ALA B CA 1
ATOM 2034 C C . ALA B 1 115 ? 18.219 -6.328 -1.452 1 96.88 115 ALA B C 1
ATOM 2036 O O . ALA B 1 115 ? 18.344 -5.66 -0.424 1 96.88 115 ALA B O 1
ATOM 2037 N N . THR B 1 116 ? 18.719 -7.492 -1.568 1 96.69 116 THR B N 1
ATOM 2038 C CA . THR B 1 116 ? 19.453 -8.094 -0.467 1 96.69 116 THR B CA 1
ATOM 2039 C C . THR B 1 116 ? 20.766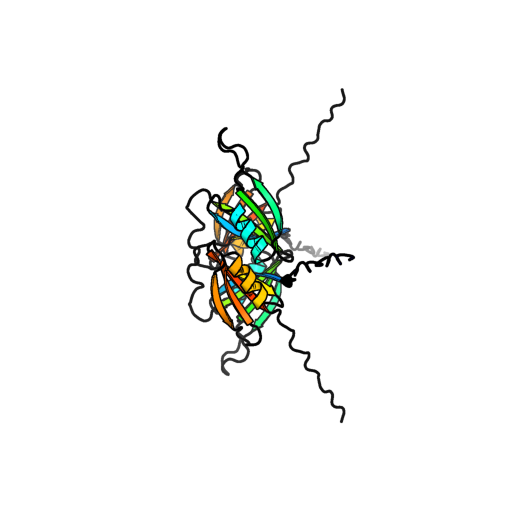 -7.348 -0.239 1 96.69 116 THR B C 1
ATOM 2041 O O . THR B 1 116 ? 21.219 -7.191 0.902 1 96.69 116 THR B O 1
ATOM 2044 N N . THR B 1 117 ? 21.375 -6.941 -1.285 1 96.38 117 THR B N 1
ATOM 2045 C CA . THR B 1 117 ? 22.578 -6.129 -1.165 1 96.38 117 THR B CA 1
ATOM 2046 C C . THR B 1 117 ? 22.281 -4.832 -0.419 1 96.38 117 THR B C 1
ATOM 2048 O O . THR B 1 117 ? 23.109 -4.352 0.356 1 96.38 117 THR B O 1
ATOM 2051 N N . ALA B 1 118 ? 21.141 -4.332 -0.658 1 96.88 118 ALA B N 1
ATOM 2052 C CA . ALA B 1 118 ? 20.75 -3.072 -0.03 1 96.88 118 ALA B CA 1
ATOM 2053 C C . ALA B 1 118 ? 20.344 -3.287 1.424 1 96.88 118 ALA B C 1
ATOM 2055 O O . ALA B 1 118 ? 20.219 -2.328 2.189 1 96.88 118 ALA B O 1
ATOM 2056 N N . GLY B 1 119 ? 20.016 -4.551 1.807 1 97 119 GLY B N 1
ATOM 2057 C CA . GLY B 1 119 ? 19.75 -4.801 3.215 1 97 119 GLY B CA 1
ATOM 2058 C C . GLY B 1 119 ? 18.5 -5.633 3.451 1 97 119 GLY B C 1
ATOM 2059 O O . GLY B 1 119 ? 18.188 -5.965 4.594 1 97 119 GLY B O 1
ATOM 2060 N N . ALA B 1 120 ? 17.812 -5.961 2.434 1 96.25 120 ALA B N 1
ATOM 2061 C CA . ALA B 1 120 ? 16.625 -6.801 2.59 1 96.25 120 ALA B CA 1
ATOM 2062 C C . ALA B 1 120 ? 17.016 -8.242 2.895 1 96.25 120 ALA B C 1
ATOM 2064 O O . ALA B 1 120 ? 18.125 -8.68 2.578 1 96.25 120 ALA B O 1
ATOM 2065 N N . VAL B 1 121 ? 16.047 -8.938 3.496 1 95.5 121 VAL B N 1
ATOM 2066 C CA . VAL B 1 121 ? 16.234 -10.344 3.832 1 95.5 121 VAL B CA 1
ATOM 2067 C C . VAL B 1 121 ? 15.258 -11.211 3.043 1 95.5 121 VAL B C 1
ATOM 2069 O O . VAL B 1 121 ? 14.055 -10.945 3.035 1 95.5 121 VAL B O 1
ATOM 2072 N N . LEU B 1 122 ? 15.797 -12.18 2.385 1 93.88 122 LEU B N 1
ATOM 2073 C CA . LEU B 1 122 ? 14.961 -13.125 1.65 1 93.88 122 LEU B CA 1
ATOM 2074 C C . LEU B 1 122 ? 14.25 -14.078 2.604 1 93.88 122 LEU B C 1
ATOM 2076 O O . LEU B 1 122 ? 14.898 -14.75 3.414 1 93.88 122 LEU B O 1
ATOM 2080 N N . GLU B 1 123 ? 12.984 -14.109 2.557 1 88.75 123 GLU B N 1
ATOM 2081 C CA . GLU B 1 123 ? 12.219 -14.961 3.471 1 88.75 123 GLU B CA 1
ATOM 2082 C C . GLU B 1 123 ? 11.766 -16.234 2.781 1 88.75 123 GLU B C 1
ATOM 2084 O O . GLU B 1 123 ? 11.5 -17.25 3.443 1 88.75 123 GLU B O 1
ATOM 2089 N N . GLY B 1 124 ? 11.562 -16.25 1.562 1 83.19 124 GLY B N 1
ATOM 2090 C CA . GLY B 1 124 ? 11.172 -17.484 0.899 1 83.19 124 GLY B CA 1
ATOM 2091 C C . GLY B 1 124 ? 10.656 -17.281 -0.509 1 83.19 124 GLY B C 1
ATOM 2092 O O . GLY B 1 124 ? 10.508 -16.141 -0.954 1 83.19 124 GLY B O 1
ATOM 2093 N N . LEU B 1 125 ? 10.594 -18.469 -1.148 1 72.19 125 LEU B N 1
ATOM 2094 C CA . LEU B 1 125 ? 9.984 -18.516 -2.475 1 72.19 125 LEU B CA 1
ATOM 2095 C C . LEU B 1 125 ? 8.477 -18.734 -2.379 1 72.19 125 LEU B C 1
ATOM 2097 O O . LEU B 1 125 ? 8.016 -19.484 -1.517 1 72.19 125 LEU B O 1
ATOM 2101 N N . ILE B 1 126 ? 7.785 -17.812 -3.133 1 66.88 126 ILE B N 1
ATOM 2102 C CA . ILE B 1 126 ? 6.34 -18 -3.189 1 66.88 126 ILE B CA 1
ATOM 2103 C C . ILE B 1 126 ? 5.941 -18.547 -4.559 1 66.88 126 ILE B C 1
ATOM 2105 O O . ILE B 1 126 ? 6.398 -18.047 -5.59 1 66.88 126 ILE B O 1
ATOM 2109 N N . SER B 1 127 ? 5.574 -19.766 -4.59 1 58.62 127 SER B N 1
ATOM 2110 C CA . SER B 1 127 ? 5.043 -20.344 -5.82 1 58.62 127 SER B CA 1
ATOM 2111 C C . SER B 1 127 ? 3.586 -19.938 -6.031 1 58.62 127 SER B C 1
ATOM 2113 O O . SER B 1 127 ? 2.838 -19.766 -5.066 1 58.62 127 SER B O 1
ATOM 2115 N N . ASP B 1 128 ? 3.305 -19.281 -7.18 1 55.41 128 ASP B N 1
ATOM 2116 C CA . ASP B 1 128 ? 1.926 -18.906 -7.48 1 55.41 128 ASP B CA 1
ATOM 2117 C C . ASP B 1 128 ? 1.023 -20.141 -7.547 1 55.41 128 ASP B C 1
ATOM 2119 O O . ASP B 1 128 ? 1.505 -21.25 -7.734 1 55.41 128 ASP B O 1
ATOM 2123 N N . VAL B 1 129 ? -0.161 -19.984 -7.098 1 48 129 VAL B N 1
ATOM 2124 C CA . VAL B 1 129 ? -1.167 -21.031 -7.09 1 48 129 VAL B CA 1
ATOM 2125 C C . VAL B 1 129 ? -1.168 -21.75 -8.438 1 48 129 VAL B C 1
ATOM 2127 O O . VAL B 1 129 ? -1.334 -22.969 -8.492 1 48 129 VAL B O 1
ATOM 2130 N N . GLN B 1 130 ? -1.003 -20.984 -9.539 1 49.62 130 GLN B N 1
ATOM 2131 C CA . GLN B 1 130 ? -1.101 -21.672 -10.812 1 49.62 130 GLN B CA 1
ATOM 2132 C C . GLN B 1 130 ? 0.258 -22.219 -11.258 1 49.62 130 GLN B C 1
ATOM 2134 O O . GLN B 1 130 ? 0.345 -23 -12.203 1 49.62 130 GLN B O 1
ATOM 2139 N N . GLY B 1 131 ? 1.313 -22.062 -10.523 1 51.59 131 GLY B N 1
ATOM 2140 C CA . GLY B 1 131 ? 2.621 -22.641 -10.797 1 51.59 131 GLY B CA 1
ATOM 2141 C C . GLY B 1 131 ? 3.371 -21.906 -11.898 1 51.59 131 GLY B C 1
ATOM 2142 O O . GLY B 1 131 ? 4.469 -22.312 -12.281 1 51.59 131 GLY B O 1
ATOM 2143 N N . ASN B 1 132 ? 2.736 -20.938 -12.539 1 57.72 132 ASN B N 1
ATOM 2144 C CA . ASN B 1 132 ? 3.393 -20.391 -13.719 1 57.72 132 ASN B CA 1
ATOM 2145 C C . ASN B 1 132 ? 4.18 -19.125 -13.398 1 57.72 132 ASN B C 1
ATOM 2147 O O . ASN B 1 132 ? 4.934 -18.625 -14.234 1 57.72 132 ASN B O 1
ATOM 2151 N N . THR B 1 133 ? 3.904 -18.688 -12.156 1 69.12 133 THR B N 1
ATOM 2152 C CA . THR B 1 133 ? 4.637 -17.453 -11.875 1 69.12 133 THR B CA 1
ATOM 2153 C C . THR B 1 133 ? 5.469 -17.609 -10.602 1 69.12 133 THR B C 1
ATOM 2155 O O . THR B 1 133 ? 5.035 -18.25 -9.641 1 69.12 133 THR B O 1
ATOM 2158 N N . ARG B 1 134 ? 6.684 -17.297 -10.727 1 79.88 134 ARG B N 1
ATOM 2159 C CA . ARG B 1 134 ? 7.625 -17.297 -9.617 1 79.88 134 ARG B CA 1
ATOM 2160 C C . ARG B 1 134 ? 7.566 -15.977 -8.852 1 79.88 134 ARG B C 1
ATOM 2162 O O . ARG B 1 134 ? 7.453 -14.906 -9.453 1 79.88 134 ARG B O 1
ATOM 2169 N N . SER B 1 135 ? 7.434 -16.141 -7.551 1 89.5 135 SER B N 1
ATOM 2170 C CA . SER B 1 135 ? 7.527 -14.945 -6.707 1 89.5 135 SER B CA 1
ATOM 2171 C C . SER B 1 135 ? 8.383 -15.211 -5.473 1 89.5 135 SER B C 1
ATOM 2173 O O . SER B 1 135 ? 8.516 -16.359 -5.039 1 89.5 135 SER B O 1
ATOM 2175 N N . VAL B 1 136 ? 8.969 -14.195 -5.004 1 91.94 136 VAL B N 1
ATOM 2176 C CA . VAL B 1 136 ? 9.797 -14.297 -3.809 1 91.94 136 VAL B CA 1
ATOM 2177 C C . VAL B 1 136 ? 9.328 -13.289 -2.762 1 91.94 136 VAL B C 1
ATOM 2179 O O . VAL B 1 136 ? 8.812 -12.219 -3.105 1 91.94 136 VAL B O 1
ATOM 2182 N N . LYS B 1 137 ? 9.516 -13.68 -1.552 1 91.56 137 LYS B N 1
ATOM 2183 C CA . LYS B 1 137 ? 9.164 -12.828 -0.419 1 91.56 137 LYS B CA 1
ATOM 2184 C C . LYS B 1 137 ? 10.414 -12.266 0.252 1 91.56 137 LYS B C 1
ATOM 2186 O O . LYS B 1 137 ? 11.352 -13 0.547 1 91.56 137 LYS B O 1
ATOM 2191 N N . LEU B 1 138 ? 10.375 -10.938 0.458 1 92.88 138 LEU B N 1
ATOM 2192 C CA . LEU B 1 138 ? 11.477 -10.25 1.117 1 92.88 138 LEU B CA 1
ATOM 2193 C C . LEU B 1 138 ? 10.969 -9.391 2.273 1 92.88 138 LEU B C 1
ATOM 2195 O O . LEU B 1 138 ? 9.852 -8.875 2.221 1 92.88 138 LEU B O 1
ATOM 2199 N N . LYS B 1 139 ? 11.758 -9.25 3.268 1 92.31 139 LYS B N 1
ATOM 2200 C CA . LYS B 1 139 ? 11.547 -8.273 4.328 1 92.31 139 LYS B CA 1
ATOM 2201 C C . LYS B 1 139 ? 12.602 -7.164 4.266 1 92.31 139 LYS B C 1
ATOM 2203 O O . LYS B 1 139 ? 13.797 -7.441 4.25 1 92.31 139 LYS B O 1
ATOM 2208 N N . ASP B 1 140 ? 12.094 -5.969 4.184 1 93.44 140 ASP B N 1
ATOM 2209 C CA . ASP B 1 140 ? 13.062 -4.875 4.117 1 93.44 140 ASP B CA 1
ATOM 2210 C C . ASP B 1 140 ? 13.586 -4.52 5.504 1 93.44 140 ASP B C 1
ATOM 2212 O O . ASP B 1 140 ? 13.125 -5.066 6.508 1 93.44 140 ASP B O 1
ATOM 2216 N N . PRO B 1 141 ? 14.609 -3.695 5.656 1 92.56 141 PRO B N 1
ATOM 2217 C CA . PRO B 1 141 ? 15.242 -3.402 6.945 1 92.56 141 PRO B CA 1
ATOM 2218 C C . PRO B 1 141 ? 14.289 -2.75 7.941 1 92.56 141 PRO B C 1
ATOM 2220 O O . PRO B 1 141 ? 14.578 -2.682 9.133 1 92.56 141 PRO B O 1
ATOM 2223 N N . TYR B 1 142 ? 13.195 -2.316 7.465 1 89.62 142 TYR B N 1
ATOM 2224 C CA . TYR B 1 142 ? 12.258 -1.596 8.312 1 89.62 142 TYR B CA 1
ATOM 2225 C C . TYR B 1 142 ? 11.062 -2.469 8.664 1 89.62 142 TYR B C 1
ATOM 2227 O O . TYR B 1 142 ? 10.125 -2.012 9.328 1 89.62 142 TYR B O 1
ATOM 2235 N N . GLY B 1 143 ? 11.062 -3.654 8.117 1 87.25 143 GLY B N 1
ATOM 2236 C CA . GLY B 1 143 ? 10.086 -4.645 8.547 1 87.25 143 GLY B CA 1
ATOM 2237 C C . GLY B 1 143 ? 8.938 -4.816 7.57 1 87.25 143 GLY B C 1
ATOM 2238 O O . GLY B 1 143 ? 8.008 -5.582 7.824 1 87.25 143 GLY B O 1
ATOM 2239 N N . TYR B 1 144 ? 8.969 -4.18 6.504 1 91.25 144 TYR B N 1
ATOM 2240 C CA . TYR B 1 144 ? 7.883 -4.281 5.527 1 91.25 144 TYR B CA 1
ATOM 2241 C C . TYR B 1 144 ? 8.102 -5.473 4.598 1 91.25 144 TYR B C 1
ATOM 2243 O O . TYR B 1 144 ? 9.234 -5.773 4.215 1 91.25 144 TYR B O 1
ATOM 2251 N N . LEU B 1 145 ? 7.016 -6.062 4.285 1 90.75 145 LEU B N 1
ATOM 2252 C CA . LEU B 1 145 ? 7.027 -7.246 3.434 1 90.75 145 LEU B CA 1
ATOM 2253 C C . LEU B 1 145 ? 6.914 -6.859 1.963 1 90.75 145 LEU B C 1
ATOM 2255 O O . LEU B 1 145 ? 6.02 -6.102 1.585 1 90.75 145 LEU B O 1
ATOM 2259 N N . TRP B 1 146 ? 7.809 -7.449 1.213 1 92.75 146 TRP B N 1
ATOM 2260 C CA . TRP B 1 146 ? 7.812 -7.246 -0.232 1 92.75 146 TRP B CA 1
ATOM 2261 C C . TRP B 1 146 ? 7.688 -8.57 -0.97 1 92.75 146 TRP B C 1
ATOM 2263 O O . TRP B 1 146 ? 8.297 -9.57 -0.579 1 92.75 146 TRP B O 1
ATOM 2273 N N . ILE B 1 147 ? 6.902 -8.523 -1.997 1 92.31 147 ILE B N 1
ATOM 2274 C CA . ILE B 1 147 ? 6.785 -9.664 -2.9 1 92.31 147 ILE B CA 1
ATOM 2275 C C . ILE B 1 147 ? 7.246 -9.266 -4.301 1 92.31 147 ILE B C 1
ATOM 2277 O O . ILE B 1 147 ? 6.746 -8.289 -4.867 1 92.31 147 ILE B O 1
ATOM 2281 N N . ILE B 1 148 ? 8.188 -9.977 -4.805 1 94.31 148 ILE B N 1
ATOM 2282 C CA . ILE B 1 148 ? 8.648 -9.734 -6.168 1 94.31 148 ILE B CA 1
ATOM 2283 C C . ILE B 1 148 ? 8.258 -10.914 -7.059 1 94.31 148 ILE B C 1
ATOM 2285 O O . ILE B 1 148 ? 8.656 -12.055 -6.805 1 94.31 148 ILE B O 1
ATOM 2289 N N . GLY B 1 149 ? 7.449 -10.617 -8.008 1 90.94 149 GLY B N 1
ATOM 2290 C CA . GLY B 1 149 ? 6.98 -11.656 -8.906 1 90.94 149 GLY B CA 1
ATOM 2291 C C . GLY B 1 149 ? 7.305 -11.375 -10.359 1 90.94 149 GLY B C 1
ATOM 2292 O O . GLY B 1 149 ? 7.68 -10.25 -10.719 1 90.94 149 GLY B O 1
ATOM 2293 N N . SER B 1 150 ? 7.117 -12.461 -11.133 1 84.62 150 SER B N 1
ATOM 2294 C CA . SER B 1 150 ? 7.324 -12.336 -12.57 1 84.62 150 SER B CA 1
ATOM 2295 C C . SER B 1 150 ? 6.09 -11.766 -13.258 1 84.62 150 SER B C 1
ATOM 2297 O O . SER B 1 150 ? 4.973 -11.898 -12.758 1 84.62 150 SER B O 1
ATOM 2299 N N . VAL B 1 151 ? 6.32 -11.039 -14.336 1 71.75 151 VAL B N 1
ATOM 2300 C CA . VAL B 1 151 ? 5.223 -10.523 -15.148 1 71.75 151 VAL B CA 1
ATOM 2301 C C . VAL B 1 151 ? 4.445 -11.688 -15.766 1 71.75 151 VAL B C 1
ATOM 2303 O O . VAL B 1 151 ? 5.035 -12.672 -16.203 1 71.75 151 VAL B O 1
ATOM 2306 N N . ALA B 1 152 ? 3.156 -11.844 -15.297 1 57.47 152 ALA B N 1
ATOM 2307 C CA . ALA B 1 152 ? 2.371 -12.93 -15.867 1 57.47 152 ALA B CA 1
ATOM 2308 C C . ALA B 1 152 ? 2.457 -12.93 -17.391 1 57.47 152 ALA B C 1
ATOM 2310 O O . ALA B 1 152 ? 2.303 -11.883 -18.016 1 57.47 152 ALA B O 1
ATOM 2311 N N . LYS B 1 153 ? 3.357 -13.703 -17.906 1 52.88 153 LYS B N 1
ATOM 2312 C CA . LYS B 1 153 ? 3.344 -13.867 -19.359 1 52.88 153 LYS B CA 1
ATOM 2313 C C . LYS B 1 153 ? 2.016 -14.453 -19.828 1 52.88 153 LYS B C 1
ATOM 2315 O O . LYS B 1 153 ? 1.43 -15.305 -19.156 1 52.88 153 LYS B O 1
ATOM 2320 N N . ALA B 1 154 ? 1.11 -13.547 -20.344 1 49.66 154 ALA B N 1
ATOM 2321 C CA . ALA B 1 154 ? -0.072 -14.102 -21 1 49.66 154 ALA B CA 1
ATOM 2322 C C . ALA B 1 154 ? 0.223 -15.477 -21.578 1 49.66 154 ALA B C 1
ATOM 2324 O O . ALA B 1 154 ? 1.27 -15.688 -22.203 1 49.66 154 ALA B O 1
ATOM 2325 N N . PRO B 1 155 ? -0.413 -16.469 -20.938 1 47.59 155 PRO B N 1
ATOM 2326 C CA . PRO B 1 155 ? -0.206 -17.734 -21.641 1 47.59 155 PRO B CA 1
ATOM 2327 C C . PRO B 1 155 ? -0.117 -17.562 -23.156 1 47.59 155 PRO B C 1
ATOM 2329 O O . PRO B 1 155 ? -0.734 -16.656 -23.719 1 47.59 155 PRO B O 1
ATOM 2332 N N . PRO B 1 156 ? 0.917 -18.031 -23.75 1 43.81 156 PRO B N 1
ATOM 2333 C CA . PRO B 1 156 ? 0.906 -17.969 -25.219 1 43.81 156 PRO B CA 1
ATOM 2334 C C . PRO B 1 156 ? -0.48 -18.234 -25.812 1 43.81 156 PRO B C 1
ATOM 2336 O O . PRO B 1 156 ? -1.274 -18.969 -25.219 1 43.81 156 PRO B O 1
ATOM 2339 N N . ALA B 1 157 ? -1.043 -17.25 -26.453 1 42.56 157 ALA B N 1
ATOM 2340 C CA . ALA B 1 157 ? -2.268 -17.516 -27.203 1 42.56 157 ALA B CA 1
ATOM 2341 C C . ALA B 1 157 ? -2.303 -18.969 -27.672 1 42.56 157 ALA B C 1
ATOM 2343 O O . ALA B 1 157 ? -1.293 -19.5 -28.156 1 42.56 157 ALA B O 1
ATOM 2344 N N . ALA B 1 158 ? -3.074 -19.672 -27.047 1 42.22 158 ALA B N 1
ATOM 2345 C CA . ALA B 1 158 ? -3.266 -20.953 -27.719 1 42.22 158 ALA B CA 1
ATOM 2346 C C . ALA B 1 158 ? -3.213 -20.797 -29.234 1 42.22 158 ALA B C 1
ATOM 2348 O O . ALA B 1 158 ? -3.934 -19.969 -29.797 1 42.22 158 ALA B O 1
ATOM 2349 N N . VAL B 1 159 ? -2.094 -20.859 -29.781 1 39.66 159 VAL B N 1
ATOM 2350 C CA . VAL B 1 159 ? -2.1 -21.031 -31.234 1 39.66 159 VAL B CA 1
ATOM 2351 C C . VAL B 1 159 ? -3.199 -22.016 -31.625 1 39.66 159 VAL B C 1
ATOM 2353 O O . VAL B 1 159 ? -3.229 -23.156 -31.141 1 39.66 159 VAL B O 1
ATOM 2356 N N . SER B 1 160 ? -4.445 -21.562 -31.641 1 38.59 160 SER B N 1
ATOM 2357 C CA . SER B 1 160 ? -5.367 -22.391 -32.406 1 38.59 160 SER B CA 1
ATOM 2358 C C . SER B 1 160 ? -4.699 -22.953 -33.656 1 38.59 160 SER B C 1
ATOM 2360 O O . SER B 1 160 ? -4.266 -22.203 -34.531 1 38.59 160 SER B O 1
ATOM 2362 N N . ASP B 1 161 ? -3.91 -24 -33.531 1 38.5 161 ASP B N 1
ATOM 2363 C CA . ASP B 1 161 ? -3.643 -24.797 -34.719 1 38.5 161 ASP B CA 1
ATOM 2364 C C . ASP B 1 161 ? -4.91 -24.984 -35.562 1 38.5 161 ASP B C 1
ATOM 2366 O O . ASP B 1 161 ? -5.84 -25.672 -35.156 1 38.5 161 ASP B O 1
ATOM 2370 N N . ASN B 1 162 ? -5.582 -23.938 -36.062 1 40.28 162 ASN B N 1
ATOM 2371 C CA . ASN B 1 162 ? -6.395 -24.219 -37.25 1 40.28 162 ASN B CA 1
ATOM 2372 C C . ASN B 1 162 ? -5.641 -25.062 -38.281 1 40.28 162 ASN B C 1
ATOM 2374 O O . ASN B 1 162 ? -4.789 -24.562 -39 1 40.28 162 ASN B O 1
ATOM 2378 N N . VAL B 1 163 ? -5.172 -26.25 -37.906 1 35.88 163 VAL B N 1
ATOM 2379 C CA . VAL B 1 163 ? -4.902 -27.234 -38.938 1 35.88 163 VAL B CA 1
ATOM 2380 C C . VAL B 1 163 ? -6.129 -27.391 -39.844 1 35.88 163 VAL B C 1
ATOM 2382 O O . VAL B 1 163 ? -7.191 -27.812 -39.406 1 35.88 163 VAL B O 1
ATOM 2385 N N . GLU B 1 164 ? -6.395 -26.5 -40.812 1 34.66 164 GLU B N 1
ATOM 2386 C CA . GLU B 1 164 ? -7.125 -26.844 -42.031 1 34.66 164 GLU B CA 1
ATOM 2387 C C . GLU B 1 164 ? -6.742 -28.234 -42.5 1 34.66 164 GLU B C 1
ATOM 2389 O O . GLU B 1 164 ? -5.578 -28.5 -42.812 1 34.66 164 GLU B O 1
ATOM 2394 N N . ALA B 1 165 ? -7.57 -29.25 -42.094 1 31.2 165 ALA B N 1
ATOM 2395 C CA . ALA B 1 165 ? -7.723 -30.375 -43 1 31.2 165 ALA B CA 1
ATOM 2396 C C . ALA B 1 165 ? -8.492 -29.984 -44.25 1 31.2 165 ALA B C 1
ATOM 2398 O O . ALA B 1 165 ? -9.375 -29.125 -44.188 1 31.2 165 ALA B O 1
#

Sequence (330 aa):
MAEAQNNGDGAENNDGAKAVTFSAFKPELVVDFPKAVDAMAFYKAAFGAVEVSRVTESKRKADQEIPAVLAAQLKLCSSIFSLTVSADDSSLANNESAVALTLETDDIDGAVAKATTAGAVLEGLISDVQGNTRSVKLKDPYGYLWIIGSVAKAPPAAVSDNVEAMAEAQNNGDGAENNDGAKAVTFSAFKPELVVDFPKAVDAMAFYKAAFGAVEVSRVTESKRKADQEIPAVLAAQLKLCSSIFSLTVSADDSSLANNESAVALTLETDDIDGAVAKATTAGAVLEGLISDVQGNTRSVKLKDPYGYLWIIGSVAKAPPAAVSDNVEA

InterPro domains:
  IPR029068 Glyoxalase/Bleomycin resistance protein/Dihydroxybiphenyl dioxygenase [G3DSA:3.10.180.10] (21-162)
  IPR029068 Glyoxalase/Bleomycin resistance protein/Dihydroxybiphenyl dioxygenase [SSF54593] (27-148)
  IPR054575 Glyoxalase At5g48480-like, C-terminal [PF22650] (101-147)
  IPR054576 Glyoxalase At5g48480-like, N-terminal [PF22656] (29-82)

Radius of gyration: 25.55 Å; Cα contacts (8 Å, |Δi|>4): 641; chains: 2; bounding box: 127×84×63 Å

Foldseek 3Di:
DDPPPPPPPPPPCVCVPPDDDDDADAAEDEFEPQCPVVVVVLCCQQQNKAWDDWDFDPDDDPPDPDTRTQKTWIDGDPHIYMYGYDHDPPPVPPPVPADEAEEEDQCQPVSVVRNVVSPKDWDAWDQPPVNPKTKTWIAHPRGHIYIYIYDPDPDPPPPPPPPDD/DDPPPPPPPPPPCVCVPPPDDDDADAAEDEFEPQCPVVVVVLCCQLQNKAWDDWDFDPDDDPPDPDTRTQKTWIDGDPHIYMYGYDHDPPPPPPPVPADEAEEEDQCQPVSVVRNVVSPKDWDAWDQPPVNPKTKTWIAHPRGHIYIYIYDPPPPPPPPPPPPPD

Nearest PDB structures (foldseek):
  3itw-assembly1_A-2  TM=7.152E-01  e=1.706E-09  Micromonospora sp. ML1
  1u7i-assembly1_B  TM=7.602E-01  e=7.753E-08  Pseudomonas aeruginosa PAO1
  2p7q-assembly4_D-2  TM=7.549E-01  e=1.982E-07  Listeria monocytogenes EGD-e
  2p7k-assembly1_B  TM=7.705E-01  e=3.705E-07  Listeria monocytogenes EGD-e
  1u69-assembly1_A  TM=7.265E-01  e=2.451E-05  Pseudomonas aeruginosa PAO1

Secondary structure (DSSP, 8-state):
---------------------EEEEEEEEEEETTTHHHHHHHHHHHH--EEEEEEE----STT--S--EEEEEEEETTEEEEEEEESSS--S---SS-EEEEEEES-HHHHHHHHHHHT-EEEEEEE-TTSS-EEEEEE-TTS-EEEEEE---------------/---------------------EEEEEEEEEEETTTHHHHHHHHHHHH--EEEEEEE----STT--S--EEEEEEEETTEEEEEEEESSS--S---SS-EEEEEEES-HHHHHHHHHHHT-EEEEEEE-TTSS-EEEEEE-TTS-EEEEEE---------------

=== Feature glossary ===
Key to the feature types in this record:

Secondary structure (8-state, DSSP). Secondary structure is the local, repeating backbone conformation. DSSP classifies it into eight states by reading the hydrogen-bond network: three helix types (H, G, I), two β types (E, B), two non-regular types (T, S), and unstructured coil (-).

Backbone torsions (φ/ψ). Backbone dihedral angles. Every residue except chain termini has a φ (preceding-C → N → Cα → C) and a ψ (N → Cα → C → next-N). They are reported in degrees following the IUPAC sign convention. Secondary structure is essentially a statement about which (φ, ψ) basin each residue occupies.

Predicted aligned error. Predicted Aligned Error (PAE) is an AlphaFold confidence matrix: entry (i, j) is the expected error in the position of residue j, in ångströms, when the prediction is superimposed on the true structure at residue i. Low PAE within a block of residues means that block is internally rigid and well-predicted; high PAE between two blocks means their relative placement is uncertain even if each block individually is confident.

B-factor. B-factor (Debye–Waller factor) reflects atomic displacement in the crystal lattice. It is an experimental observable (units Å²), not a prediction; low values mean the atom is pinned down, high values mean it moves or is heterogeneous across the crystal.

Secondary structure (3-state, P-SEA). Three-state secondary structure (P-SEA) collapses the eight DSSP classes into helix (a), strand (b), and coil (c). P-SEA assigns these from Cα geometry alone — distances and angles — without requiring backbone oxygens, so it works on any Cα trace.

Sequence. Primary structure: the covalent order of the twenty standard amino acids along the backbone. Two proteins with the same sequence will (almost always) fold to the same structure; two with 30% identity often share a fold but not the details.

pLDDT. pLDDT is the predicted lDDT-Cα score: AlphaFold's confidence that the local environment of each residue (all inter-atomic distances within 15 Å) is correctly placed. It is a per-residue number between 0 and 100, with higher meaning more reliable.

InterPro / GO / CATH / organism. Functional annotations link the protein to curated databases. InterPro entries identify conserved domains and families by matching the sequence against member-database signatures (Pfam, PROSITE, CDD, …). Gene Ontology (GO) terms describe molecular function, biological process, and cellular component in a controlled vocabulary. CATH places the structure in a hierarchical fold classification (Class/Architecture/Topology/Homologous-superfamily). The organism is the source species.

Contact-map, Ramachandran, and PAE plots. Three diagnostic plots accompany the record. The Cα contact map visualizes the tertiary structure as a 2D adjacency matrix (8 Å cutoff, sequence-local contacts suppressed). The Ramachandran plot shows the distribution of backbone (φ, ψ) torsions, with points in the α and β basins reflecting secondary structure content. The PAE plot shows AlphaFold's inter-residue confidence as a color matrix.

mmCIF coordinates. The mmCIF table is the protein's shape written out atom by atom. For each backbone N, Cα, C, and carbonyl O, it records an (x, y, z) coordinate triple in Å plus the residue type, chain letter, and residue number.

Radius of gyration, Cα contacts, bounding box. Three whole-structure scalars: the radius of gyration (RMS distance of Cα from centroid, in Å), the count of Cα–Cα contacts (pairs closer than 8 Å and separated by more than four residues in sequence — i.e. tertiary, not local, contacts), and the bounding-box dimensions. Together they distinguish compact globular folds from extended fibres or disordered chains.

Foldseek 3Di. The Foldseek 3Di string encodes local tertiary geometry as a 20-letter alphabet — one character per residue — derived from the relative positions of nearby Cα atoms. Unlike the amino-acid sequence, 3Di is a direct function of the 3D structure, so two proteins with the same fold have similar 3Di strings even at low sequence identity.

Rendered structure images. Six rendered views show the 3D structure from the faces of a cube — i.e. along ±x, ±y, ±z. Rendering representation is drawn randomly per protein from cartoon (secondary-structure ribbons), sticks (backbone bonds), or molecular surface; coloring is either N→C rainbow (blue at the N-terminus through red at the C-terminus) or one color per chain.

Nearest PDB structures. The Foldseek neighbor list gives the closest experimentally determined structures in the PDB, ranked by structural alignment. TM-score near 1 means near-identical fold; near 0.3 means only rough topology match. This is how one finds what a novel AlphaFold prediction most resembles in the solved-structure universe.

Solvent-accessible surface area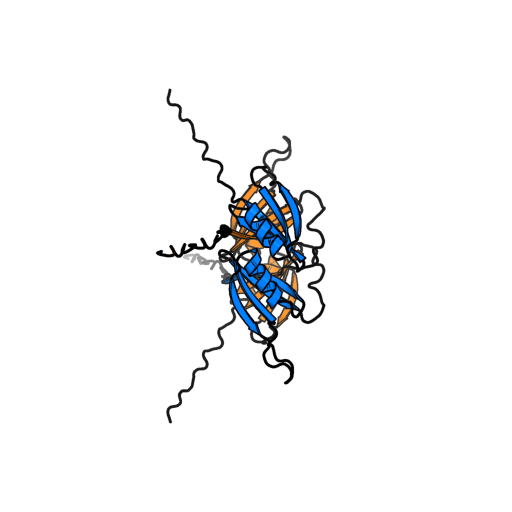. SASA measures how much of the protein is reachable by solvent. It is computed by rolling a water-sized probe over the atomic surface and summing the exposed area (Å²). Per-residue SASA distinguishes core (buried, low SASA) from surface (exposed, high SASA) residues; total SASA is a whole-molecule size measure.